Protein AF-0000000081115386 (afdb_homodimer)

Radius of gyration: 20.62 Å; Cα contacts (8 Å, |Δi|>4): 501; chains: 2; bounding box: 56×64×43 Å

Organism: Mythimna separata (NCBI:txid271217)

Secondary structure (DSSP, 8-state):
--HHHHHHHHHHHHHHHHHHHHHT--------BPPPPHHHHHHHHHHHHH---HHHHHHHHHHTPPBTT-GGGSPPBPPHHHHHHS-HHHHHHHHHHHHHHHHHHHHHHHHHHHHHHHHTT-HHHHHHHHHHHHHHHHHHHHHHHHHHHHHHHTTS-HHHHTTTTSPPSSBTT-TTHHHHS--/--HHHHHHHHHHHHHHHHHHHHHT--------BPPPPHHHHHHHHHHHHH---HHHHHHHHHHTPPBTT-GGGSPPBPPHHHHHHS-HHHHHHHHHHHHHHHHHHHHHHHHHHHHHHHHTT-HHHHHHHHHHHHHHHHHHHHHHHHHHHHHHHTTS-HHHHTTTTSPPSSBTT-TTHHHHS--

Foldseek 3Di:
DVVVVVVVVVVVVVVVVVVCVVVVDDPDDDDDDDDDDPVCCVLLVVCLQPNDDPVLLVVLLVVQDADPVPCVLQQDDDDPVVVVVDDPVVVVVVVVVNVLSSLLSSLVSLQVVLVVCVVVPNNVSSVVSNVSSSSSVSNSNNVVLVVVLVVVLVPDDPLLNVLQCAGDDVHSSDPCSVVPVVD/DVVVVVVVVVVVVVVVVVVCVVVVDDPDDDDDDDDDDPVCCVLLVVCLQPNDDPVLLVVLLVVQDADPVPCVLQQDDDDPVVVVVDDPVVVVVVVVVNVLSSLLSSLVSLQVVLVVCVVVPNNVSSVVSNVSSSSSVSNSNNVVLVVVLVVVLVPDDPLLNVLQCAPDDVHSSDPCSVVPSVD

Solvent-accessible surface area (backbone atoms only — not comparable to full-atom values): 19508 Å² total; per-residue (Å²): 133,72,69,67,60,58,58,57,57,53,55,55,46,55,47,45,49,51,41,32,56,64,65,58,74,67,93,61,80,89,59,76,27,60,76,64,58,65,70,55,46,65,63,43,50,57,25,32,74,66,36,62,55,67,69,60,47,53,48,48,48,61,72,18,23,34,34,57,77,41,62,75,47,49,64,45,36,77,43,70,73,52,60,72,70,49,53,68,65,55,50,47,52,44,50,45,52,44,48,49,33,49,51,49,24,17,26,39,30,19,42,52,52,14,53,50,27,48,77,68,71,33,58,70,62,13,51,51,26,39,50,50,18,41,51,46,42,30,23,48,47,28,40,52,53,50,41,48,48,44,62,50,51,69,68,47,57,73,77,56,44,74,51,57,70,42,63,64,50,73,16,49,35,21,83,60,35,61,78,66,55,75,104,133,74,70,66,60,57,58,56,56,54,53,54,47,55,45,47,50,50,41,31,56,64,67,58,73,66,93,60,80,89,58,77,26,62,75,63,58,67,69,55,47,66,62,44,49,57,25,32,73,67,36,62,54,67,69,57,46,52,49,48,49,61,72,19,21,35,34,56,75,40,64,74,48,48,65,45,37,74,44,69,72,52,59,73,70,49,54,69,65,56,51,46,52,46,50,45,52,45,48,50,33,48,51,50,25,17,25,38,29,18,41,52,52,13,54,51,26,47,76,71,70,32,59,68,61,13,52,50,27,42,50,51,18,42,52,46,42,30,24,48,48,29,43,51,52,51,42,47,46,44,60,51,52,70,69,46,56,73,77,57,46,73,52,56,70,42,64,64,50,76,16,49,34,21,82,62,34,60,77,67,57,74,104

Structure (mmCIF, N/CA/C/O backbone):
data_AF-0000000081115386-model_v1
#
loop_
_entity.id
_entity.type
_entity.pdbx_description
1 polymer 'Uncharacterized protein'
#
loop_
_atom_site.group_PDB
_atom_site.id
_atom_site.type_symbol
_atom_site.label_atom_id
_atom_site.label_alt_id
_atom_site.label_comp_id
_atom_site.label_asym_id
_atom_site.label_entity_id
_atom_site.label_seq_id
_atom_site.pdbx_PDB_ins_code
_atom_site.Cartn_x
_atom_site.Cartn_y
_atom_site.Cartn_z
_atom_site.occupancy
_atom_site.B_iso_or_equiv
_atom_site.auth_seq_id
_atom_site.auth_comp_id
_atom_site.auth_asym_id
_atom_site.auth_atom_id
_atom_site.pdbx_PDB_model_num
ATOM 1 N N . MET A 1 1 ? -3.879 34.25 23.234 1 30.34 1 MET A N 1
ATOM 2 C CA . MET A 1 1 ? -4.043 33.875 21.828 1 30.34 1 MET A CA 1
ATOM 3 C C . MET A 1 1 ? -3.018 32.812 21.422 1 30.34 1 MET A C 1
ATOM 5 O O . MET A 1 1 ? -3.021 32.344 20.281 1 30.34 1 MET A O 1
ATOM 9 N N . GLU A 1 2 ? -1.845 32.625 22.109 1 40.69 2 GLU A N 1
ATOM 10 C CA . GLU A 1 2 ? -0.669 31.766 22.078 1 40.69 2 GLU A CA 1
ATOM 11 C C . GLU A 1 2 ? -1.015 30.344 22.516 1 40.69 2 GLU A C 1
ATOM 13 O O . GLU A 1 2 ? -0.298 29.391 22.188 1 40.69 2 GLU A O 1
ATOM 18 N N . VAL A 1 3 ? -1.949 30.188 23.391 1 44.22 3 VAL A N 1
ATOM 19 C CA . VAL A 1 3 ? -2.293 28.938 24.062 1 44.22 3 VAL A CA 1
ATOM 20 C C . VAL A 1 3 ? -2.84 27.938 23.047 1 44.22 3 VAL A C 1
ATOM 22 O O . VAL A 1 3 ? -2.707 26.719 23.219 1 44.22 3 VAL A O 1
ATOM 25 N N . ASN A 1 4 ? -3.639 28.375 21.984 1 41.28 4 ASN A N 1
ATOM 26 C CA . ASN A 1 4 ? -4.41 27.453 21.156 1 41.28 4 ASN A CA 1
ATOM 27 C C . ASN A 1 4 ? -3.521 26.75 20.141 1 41.28 4 ASN A C 1
ATOM 29 O O . ASN A 1 4 ? -3.977 25.844 19.438 1 41.28 4 ASN A O 1
ATOM 33 N N . ARG A 1 5 ? -2.418 27.344 19.734 1 36.62 5 ARG A N 1
ATOM 34 C CA . ARG A 1 5 ? -1.486 26.719 18.812 1 36.62 5 ARG A CA 1
ATOM 35 C C . ARG A 1 5 ? -0.833 25.484 19.453 1 36.62 5 ARG A C 1
ATOM 37 O O . ARG A 1 5 ? -0.528 24.516 18.75 1 36.62 5 ARG A O 1
ATOM 44 N N . GLN A 1 6 ? -0.469 25.484 20.719 1 37.84 6 GLN A N 1
ATOM 45 C CA . GLN A 1 6 ? 0.22 24.391 21.391 1 37.84 6 GLN A CA 1
ATOM 46 C C . GLN A 1 6 ? -0.657 23.141 21.438 1 37.84 6 GLN A C 1
ATOM 48 O O . GLN A 1 6 ? -0.15 22.016 21.406 1 37.84 6 GLN A O 1
ATOM 53 N N . GLN A 1 7 ? -1.97 23.234 21.719 1 39.41 7 GLN A N 1
ATOM 54 C CA . GLN A 1 7 ? -2.848 22.078 21.812 1 39.41 7 GLN A CA 1
ATOM 55 C C . GLN A 1 7 ? -3.002 21.391 20.453 1 39.41 7 GLN A C 1
ATOM 57 O O . GLN A 1 7 ? -3.225 20.172 20.391 1 39.41 7 GLN A O 1
ATOM 62 N N . GLN A 1 8 ? -3.02 22.125 19.375 1 37.72 8 GLN A N 1
ATOM 63 C CA . GLN A 1 8 ? -3.145 21.516 18.047 1 37.72 8 GLN A CA 1
ATOM 64 C C . GLN A 1 8 ? -1.914 20.688 17.703 1 37.72 8 GLN A C 1
ATOM 66 O O . GLN A 1 8 ? -2.027 19.641 17.062 1 37.72 8 GLN A O 1
ATOM 71 N N . GLU A 1 9 ? -0.735 21.109 18.062 1 38.91 9 GLU A N 1
ATOM 72 C CA . GLU A 1 9 ? 0.504 20.391 17.797 1 38.91 9 GLU A CA 1
ATOM 73 C C . GLU A 1 9 ? 0.565 19.078 18.578 1 38.91 9 GLU A C 1
ATOM 75 O O . GLU A 1 9 ? 1.035 18.062 18.078 1 38.91 9 GLU A O 1
ATOM 80 N N . THR A 1 10 ? 0.182 19.141 19.812 1 40.56 10 THR A N 1
ATOM 81 C CA . THR A 1 10 ? 0.282 17.953 20.656 1 40.56 10 THR A CA 1
ATOM 82 C C . THR A 1 10 ? -0.69 16.875 20.188 1 40.56 10 THR A C 1
ATOM 84 O O . THR A 1 10 ? -0.391 15.68 20.266 1 40.56 10 THR A O 1
ATOM 87 N N . GLY A 1 11 ? -1.866 17.219 19.859 1 39.75 11 GLY A N 1
ATOM 88 C CA . GLY A 1 11 ? -2.848 16.25 19.391 1 39.75 11 GLY A CA 1
ATOM 89 C C . GLY A 1 11 ? -2.416 15.531 18.125 1 39.75 11 GLY A C 1
ATOM 90 O O . GLY A 1 11 ? -2.742 14.359 17.922 1 39.75 11 GLY A O 1
ATOM 91 N N . HIS A 1 12 ? -1.783 16.188 17.188 1 42.72 12 HIS A N 1
ATOM 92 C CA . HIS A 1 12 ? -1.273 15.625 15.938 1 42.72 12 HIS A CA 1
ATOM 93 C C . HIS A 1 12 ? -0.208 14.57 16.219 1 42.72 12 HIS A C 1
ATOM 95 O O . HIS A 1 12 ? -0.199 13.516 15.578 1 42.72 12 HIS A O 1
ATOM 101 N N . LEU A 1 13 ? 0.587 14.797 17.266 1 43.25 13 LEU A N 1
ATOM 102 C CA . LEU A 1 13 ? 1.673 13.875 17.594 1 43.25 13 LEU A CA 1
ATOM 103 C C . LEU A 1 13 ? 1.124 12.531 18.062 1 43.25 13 LEU A C 1
ATOM 105 O O . LEU A 1 13 ? 1.67 11.484 17.734 1 43.25 13 LEU A O 1
ATOM 109 N N . GLU A 1 14 ? 0.148 12.531 18.922 1 41.78 14 GLU A N 1
ATOM 110 C CA . GLU A 1 14 ? -0.4 11.281 19.438 1 41.78 14 GLU A CA 1
ATOM 111 C C . GLU A 1 14 ? -0.994 10.438 18.312 1 41.78 14 GLU A C 1
ATOM 113 O O . GLU A 1 14 ? -0.837 9.211 18.297 1 41.78 14 GLU A O 1
ATOM 118 N N . THR A 1 15 ? -1.604 11.094 17.391 1 46.12 15 THR A N 1
ATOM 119 C CA . THR A 1 15 ? -2.254 10.398 16.281 1 46.12 15 THR A CA 1
ATOM 120 C C . THR A 1 15 ? -1.221 9.703 15.406 1 46.12 15 THR A C 1
ATOM 122 O O . THR A 1 15 ? -1.413 8.555 15.008 1 46.12 15 THR A O 1
ATOM 125 N N . ASP A 1 16 ? -0.093 10.398 15.242 1 48.03 16 ASP A N 1
ATOM 126 C CA . ASP A 1 16 ? 0.947 9.797 14.414 1 48.03 16 ASP A CA 1
ATOM 127 C C . ASP A 1 16 ? 1.537 8.555 15.078 1 48.03 16 ASP A C 1
ATOM 129 O O . ASP A 1 16 ? 1.783 7.547 14.414 1 48.03 16 ASP A O 1
ATOM 133 N N . THR A 1 17 ? 1.635 8.68 16.484 1 47.97 17 THR A N 1
ATOM 134 C CA . THR A 1 17 ? 2.201 7.539 17.203 1 47.97 17 THR A CA 1
ATOM 135 C C . THR A 1 17 ? 1.277 6.328 17.109 1 47.97 17 THR A C 1
ATOM 137 O O . THR A 1 17 ? 1.743 5.195 16.984 1 47.97 17 THR A O 1
ATOM 140 N N . ASP A 1 18 ? 0.057 6.668 17.234 1 48.19 18 ASP A N 1
ATOM 141 C CA . ASP A 1 18 ? -0.903 5.57 17.141 1 48.19 18 ASP A CA 1
ATOM 142 C C . ASP A 1 18 ? -0.9 4.938 15.758 1 48.19 18 ASP A C 1
ATOM 144 O O . ASP A 1 18 ? -0.99 3.717 15.625 1 48.19 18 ASP A O 1
ATOM 148 N N . ILE A 1 19 ? -0.73 5.805 14.828 1 51.62 19 ILE A N 1
ATOM 149 C CA . ILE A 1 19 ? -0.697 5.309 13.461 1 51.62 19 ILE A CA 1
ATOM 150 C C . ILE A 1 19 ? 0.565 4.477 13.242 1 51.62 19 ILE A C 1
ATOM 152 O O . ILE A 1 19 ? 0.509 3.395 12.656 1 51.62 19 ILE A O 1
ATOM 156 N N . ILE A 1 20 ? 1.659 4.98 13.836 1 51.75 20 ILE A N 1
ATOM 157 C CA . ILE A 1 20 ? 2.93 4.277 13.695 1 51.75 20 ILE A CA 1
ATOM 158 C C . ILE A 1 20 ? 2.84 2.912 14.375 1 51.75 20 ILE A C 1
ATOM 160 O O . ILE A 1 20 ? 3.285 1.905 13.82 1 51.75 20 ILE A O 1
ATOM 164 N N . SER A 1 21 ? 2.238 3.035 15.539 1 50.09 21 SER A N 1
ATOM 165 C CA . SER A 1 21 ? 2.066 1.783 16.266 1 50.09 21 SER A CA 1
ATOM 166 C C . SER A 1 21 ? 1.177 0.813 15.5 1 50.09 21 SER A C 1
ATOM 168 O O . SER A 1 21 ? 1.449 -0.388 15.453 1 50.09 21 SER A O 1
ATOM 170 N N . ALA A 1 22 ? 0.216 1.384 14.977 1 48.97 22 ALA A N 1
ATOM 171 C CA . ALA A 1 22 ? -0.712 0.549 14.219 1 48.97 22 ALA A CA 1
ATOM 172 C C . ALA A 1 22 ? -0.029 -0.063 12.992 1 48.97 22 ALA A C 1
ATOM 174 O O . ALA A 1 22 ? -0.379 -1.165 12.57 1 48.97 22 ALA A O 1
ATOM 175 N N . MET A 1 23 ? 0.926 0.737 12.562 1 48.22 23 MET A N 1
ATOM 176 C CA . MET A 1 23 ? 1.597 0.262 11.359 1 48.22 23 MET A CA 1
ATOM 177 C C . MET A 1 23 ? 2.705 -0.727 11.703 1 48.22 23 MET A C 1
ATOM 179 O O . MET A 1 23 ? 3.213 -1.429 10.828 1 48.22 23 MET A O 1
ATOM 183 N N . GLY A 1 24 ? 3.004 -1.076 13.086 1 44.34 24 GLY A N 1
ATOM 184 C CA . GLY A 1 24 ? 3.98 -2.066 13.516 1 44.34 24 GLY A CA 1
ATOM 185 C C . GLY A 1 24 ? 5.414 -1.649 13.242 1 44.34 24 GLY A C 1
ATOM 186 O O . GLY A 1 24 ? 6.273 -2.494 12.992 1 44.34 24 GLY A O 1
ATOM 187 N N . ALA A 1 25 ? 5.781 -0.445 13.281 1 46.94 25 ALA A N 1
ATOM 188 C CA . ALA A 1 25 ? 7.113 0.034 12.914 1 46.94 25 ALA A CA 1
ATOM 189 C C . ALA A 1 25 ? 8.172 -0.497 13.875 1 46.94 25 ALA A C 1
ATOM 191 O O . ALA A 1 25 ? 8.023 -0.381 15.094 1 46.94 25 ALA A O 1
ATOM 192 N N . VAL A 1 26 ? 8.789 -1.653 13.617 1 43.69 26 VAL A N 1
ATOM 193 C CA . VAL A 1 26 ? 9.969 -2.113 14.352 1 43.69 26 VAL A CA 1
ATOM 194 C C . VAL A 1 26 ? 11.227 -1.735 13.586 1 43.69 26 VAL A C 1
ATOM 196 O O . VAL A 1 26 ? 11.273 -1.85 12.352 1 43.69 26 VAL A O 1
ATOM 199 N N . GLU A 1 27 ? 12.016 -0.829 14.188 1 46.88 27 GLU A N 1
ATOM 200 C CA . GLU A 1 27 ? 13.32 -0.445 13.648 1 46.88 27 GLU A CA 1
ATOM 201 C C . GLU A 1 27 ? 14.203 -1.668 13.422 1 46.88 27 GLU A C 1
ATOM 203 O O . GLU A 1 27 ? 14.617 -2.33 14.375 1 46.88 27 GLU A O 1
ATOM 208 N N . GLU A 1 28 ? 13.938 -2.467 12.539 1 54 28 GLU A N 1
ATOM 209 C CA . GLU A 1 28 ? 14.922 -3.531 12.383 1 54 28 GLU A CA 1
ATOM 210 C C . GLU A 1 28 ? 15.93 -3.197 11.281 1 54 28 GLU A C 1
ATOM 212 O O . GLU A 1 28 ? 15.641 -2.377 10.406 1 54 28 GLU A O 1
ATOM 217 N N . GLU A 1 29 ? 17.25 -3.566 11.539 1 54.59 29 GLU A N 1
ATOM 218 C CA . GLU A 1 29 ? 18.344 -3.486 10.57 1 54.59 29 GLU A CA 1
ATOM 219 C C . GLU A 1 29 ? 17.875 -3.949 9.188 1 54.59 29 GLU A C 1
ATOM 221 O O . GLU A 1 29 ? 17.078 -4.883 9.078 1 54.59 29 GLU A O 1
ATOM 226 N N . PRO A 1 30 ? 18.266 -2.994 8.211 1 58.62 30 PRO A N 1
ATOM 227 C CA . PRO A 1 30 ? 17.906 -3.398 6.852 1 58.62 30 PRO A CA 1
ATOM 228 C C . PRO A 1 30 ? 18.391 -4.805 6.5 1 58.62 30 PRO A C 1
ATOM 230 O O . PRO A 1 30 ? 19.547 -5.145 6.758 1 58.62 30 PRO A O 1
ATOM 233 N N . VAL A 1 31 ? 17.562 -5.738 6.336 1 68.25 31 VAL A N 1
ATOM 234 C CA . VAL A 1 31 ? 17.906 -7.066 5.848 1 68.25 31 VAL A CA 1
ATOM 235 C C . VAL A 1 31 ? 17.844 -7.09 4.32 1 68.25 31 VAL A C 1
ATOM 237 O O . VAL A 1 31 ? 16.922 -6.535 3.721 1 68.25 31 VAL A O 1
ATOM 240 N N . ASN A 1 32 ? 19.062 -7.379 3.787 1 77.25 32 ASN A N 1
ATOM 241 C CA . ASN A 1 32 ? 19.094 -7.555 2.338 1 77.25 32 ASN A CA 1
ATOM 242 C C . ASN A 1 32 ? 18.484 -8.891 1.924 1 77.25 32 ASN A C 1
ATOM 244 O O . ASN A 1 32 ? 18.828 -9.938 2.475 1 77.25 32 ASN A O 1
ATOM 248 N N . GLY A 1 33 ? 17.5 -8.773 1.021 1 89.25 33 GLY A N 1
ATOM 249 C CA . GLY A 1 33 ? 16.906 -9.984 0.47 1 89.25 33 GLY A CA 1
ATOM 250 C C . GLY A 1 33 ? 17.75 -10.594 -0.644 1 89.25 33 GLY A C 1
ATOM 251 O O . GLY A 1 33 ? 18.828 -10.094 -0.956 1 89.25 33 GLY A O 1
ATOM 252 N N . PRO A 1 34 ? 17.344 -11.695 -1.14 1 93.5 34 PRO A N 1
ATOM 253 C CA . PRO A 1 34 ? 18.047 -12.352 -2.25 1 93.5 34 PRO A CA 1
ATOM 254 C C . PRO A 1 34 ? 17.969 -11.547 -3.545 1 93.5 34 PRO A C 1
ATOM 256 O O . PRO A 1 34 ? 17.281 -10.523 -3.605 1 93.5 34 PRO A O 1
ATOM 259 N N . SER A 1 35 ? 18.766 -12.055 -4.57 1 95.38 35 SER A N 1
ATOM 260 C CA . SER A 1 35 ? 18.656 -11.461 -5.902 1 95.38 35 SER A CA 1
ATOM 261 C C . SER A 1 35 ? 17.406 -11.922 -6.621 1 95.38 35 SER A C 1
ATOM 263 O O . SER A 1 35 ? 17.016 -13.094 -6.535 1 95.38 35 SER A O 1
ATOM 265 N N . ALA A 1 36 ? 16.797 -10.977 -7.301 1 95.31 36 ALA A N 1
ATOM 266 C CA . ALA A 1 36 ? 15.68 -11.32 -8.172 1 95.31 36 ALA A CA 1
ATOM 267 C C . ALA A 1 36 ? 16.172 -11.789 -9.539 1 95.31 36 ALA A C 1
ATOM 269 O O . ALA A 1 36 ? 17.25 -11.406 -9.984 1 95.31 36 ALA A O 1
ATOM 270 N N . HIS A 1 37 ? 15.414 -12.648 -10.117 1 93.69 37 HIS A N 1
ATOM 271 C CA . HIS A 1 37 ? 15.656 -13.023 -11.508 1 93.69 37 HIS A CA 1
ATOM 272 C C . HIS A 1 37 ? 15.711 -11.789 -12.398 1 93.69 37 HIS A C 1
ATOM 274 O O . HIS A 1 37 ? 14.969 -10.828 -12.195 1 93.69 37 HIS A O 1
ATOM 280 N N . ASN A 1 38 ? 16.453 -11.867 -13.461 1 92.06 38 ASN A N 1
ATOM 281 C CA . ASN A 1 38 ? 16.719 -10.727 -14.328 1 92.06 38 ASN A CA 1
ATOM 282 C C . ASN A 1 38 ? 15.438 -10.195 -14.961 1 92.06 38 ASN A C 1
ATOM 284 O O . ASN A 1 38 ? 15.281 -8.984 -15.141 1 92.06 38 ASN A O 1
ATOM 288 N N . GLU A 1 39 ? 14.562 -11.023 -15.32 1 89.81 39 GLU A N 1
ATOM 289 C CA . GLU A 1 39 ? 13.305 -10.617 -15.938 1 89.81 39 GLU A CA 1
ATOM 290 C C . GLU A 1 39 ? 12.492 -9.734 -14.992 1 89.81 39 GLU A C 1
ATOM 292 O O . GLU A 1 39 ? 11.852 -8.766 -15.422 1 89.81 39 GLU A O 1
ATOM 297 N N . ILE A 1 40 ? 12.547 -10.039 -13.75 1 94.44 40 ILE A N 1
ATOM 298 C CA . ILE A 1 40 ? 11.852 -9.258 -12.734 1 94.44 40 ILE A CA 1
ATOM 299 C C . ILE A 1 40 ? 12.5 -7.891 -12.594 1 94.44 40 ILE A C 1
ATOM 301 O O . ILE A 1 40 ? 11.82 -6.863 -12.602 1 94.44 40 ILE A O 1
ATOM 305 N N . VAL A 1 41 ? 13.828 -7.938 -12.562 1 95 41 VAL A N 1
ATOM 306 C CA . VAL A 1 41 ? 14.586 -6.695 -12.445 1 95 41 VAL A CA 1
ATOM 307 C C . VAL A 1 41 ? 14.242 -5.77 -13.609 1 95 41 VAL A C 1
ATOM 309 O O . VAL A 1 41 ? 13.922 -4.594 -13.406 1 95 41 VAL A O 1
ATOM 312 N N . GLN A 1 42 ? 14.195 -6.277 -14.75 1 94.06 42 GLN A N 1
ATOM 313 C CA . GLN A 1 42 ? 14.008 -5.504 -15.977 1 94.06 42 GLN A CA 1
ATOM 314 C C . GLN A 1 42 ? 12.586 -4.953 -16.062 1 94.06 42 GLN A C 1
ATOM 316 O O . GLN A 1 42 ? 12.375 -3.838 -16.547 1 94.06 42 GLN A O 1
ATOM 321 N N . ARG A 1 43 ? 11.648 -5.656 -15.547 1 94.88 43 ARG A N 1
ATOM 322 C CA . ARG A 1 43 ? 10.25 -5.266 -15.695 1 94.88 43 ARG A CA 1
ATOM 323 C C . ARG A 1 43 ? 9.836 -4.301 -14.586 1 94.88 43 ARG A C 1
ATOM 325 O O . ARG A 1 43 ? 9.039 -3.391 -14.82 1 94.88 43 ARG A O 1
ATOM 332 N N . TRP A 1 44 ? 10.422 -4.48 -13.445 1 97.19 44 TRP A N 1
ATOM 333 C CA . TRP A 1 44 ? 9.945 -3.729 -12.289 1 97.19 44 TRP A CA 1
ATOM 334 C C . TRP A 1 44 ? 10.672 -2.393 -12.172 1 97.19 44 TRP A C 1
ATOM 336 O O . TRP A 1 44 ? 10.062 -1.377 -11.828 1 97.19 44 TRP A O 1
ATOM 346 N N . THR A 1 45 ? 11.945 -2.383 -12.539 1 96.5 45 THR A N 1
ATOM 347 C CA . THR A 1 45 ? 12.805 -1.229 -12.289 1 96.5 45 THR A CA 1
ATOM 348 C C . THR A 1 45 ? 12.258 0.012 -12.992 1 96.5 45 THR A C 1
ATOM 350 O O . THR A 1 45 ? 12.164 1.081 -12.383 1 96.5 45 THR A O 1
ATOM 353 N N . PRO A 1 46 ? 11.797 -0.067 -14.219 1 95.88 46 PRO A N 1
ATOM 354 C CA . PRO A 1 46 ? 11.266 1.138 -14.859 1 95.88 46 PRO A CA 1
ATOM 355 C C . PRO A 1 46 ? 10.039 1.691 -14.141 1 95.88 46 PRO A C 1
ATOM 357 O O . PRO A 1 46 ? 9.883 2.91 -14.031 1 95.88 46 PRO A O 1
ATOM 360 N N . ILE A 1 47 ? 9.172 0.862 -13.641 1 96.75 47 ILE A N 1
ATOM 361 C CA . ILE A 1 47 ? 7.957 1.304 -12.961 1 96.75 47 ILE A CA 1
ATOM 362 C C . ILE A 1 47 ? 8.312 1.903 -11.602 1 96.75 47 ILE A C 1
ATOM 364 O O . ILE A 1 47 ? 7.754 2.928 -11.203 1 96.75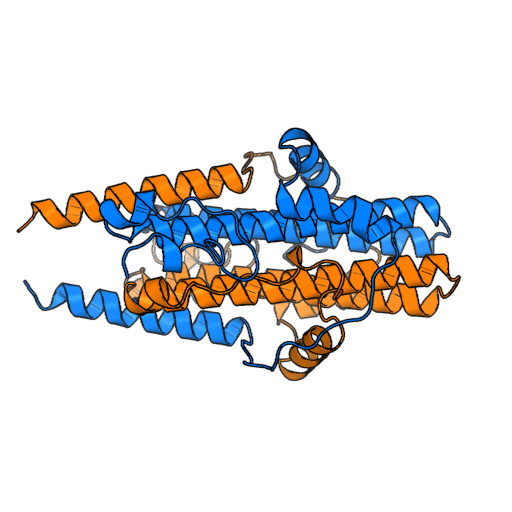 47 ILE A O 1
ATOM 368 N N . LEU A 1 48 ? 9.25 1.33 -10.938 1 97.06 48 LEU A N 1
ATOM 369 C CA . LEU A 1 48 ? 9.695 1.815 -9.641 1 97.06 48 LEU A CA 1
ATOM 370 C C . LEU A 1 48 ? 10.312 3.205 -9.758 1 97.06 48 LEU A C 1
ATOM 372 O O . LEU A 1 48 ? 10.227 4.012 -8.828 1 97.06 48 LEU A O 1
ATOM 376 N N . ASN A 1 49 ? 10.867 3.459 -10.898 1 93.62 49 ASN A N 1
ATOM 377 C CA . ASN A 1 49 ? 11.57 4.723 -11.086 1 93.62 49 ASN A CA 1
ATOM 378 C C . ASN A 1 49 ? 10.664 5.777 -11.719 1 93.62 49 ASN A C 1
ATOM 380 O O . ASN A 1 49 ? 10.805 6.973 -11.438 1 93.62 49 ASN A O 1
ATOM 384 N N . LYS A 1 50 ? 9.688 5.352 -12.562 1 92.56 50 LYS A N 1
ATOM 385 C CA . LYS A 1 50 ? 8.945 6.336 -13.352 1 92.56 50 LYS A CA 1
ATOM 386 C C . LYS A 1 50 ? 7.441 6.129 -13.211 1 92.56 50 LYS A C 1
ATOM 388 O O . LYS A 1 50 ? 6.652 6.812 -13.859 1 92.56 50 LYS A O 1
ATOM 393 N N . SER A 1 51 ? 6.98 5.297 -12.5 1 93.25 51 SER A N 1
ATOM 394 C CA . SER A 1 51 ? 5.566 5.008 -12.273 1 93.25 51 SER A CA 1
ATOM 395 C C . SER A 1 51 ? 4.93 4.375 -13.508 1 93.25 51 SER A C 1
ATOM 397 O O . SER A 1 51 ? 5.57 4.254 -14.555 1 93.25 51 SER A O 1
ATOM 399 N N . LEU A 1 52 ? 3.73 3.891 -13.344 1 94.44 52 LEU A N 1
ATOM 400 C CA . LEU A 1 52 ? 2.893 3.453 -14.461 1 94.44 52 LEU A CA 1
ATOM 401 C C . LEU A 1 52 ? 2.301 4.648 -15.195 1 94.44 52 LEU A C 1
ATOM 403 O O . LEU A 1 52 ? 2.016 5.684 -14.586 1 94.44 52 LEU A O 1
ATOM 407 N N . LYS A 1 53 ? 2.119 4.41 -16.531 1 92.56 53 LYS A N 1
ATOM 408 C CA . LYS A 1 53 ? 1.305 5.391 -17.234 1 92.56 53 LYS A CA 1
ATOM 409 C C . LYS A 1 53 ? -0.107 5.457 -16.656 1 92.56 53 LYS A C 1
ATOM 411 O O . LYS A 1 53 ? -0.665 4.434 -16.25 1 92.56 53 LYS A O 1
ATOM 416 N N . LYS A 1 54 ? -0.624 6.648 -16.656 1 90.5 54 LYS A N 1
ATOM 417 C CA . LYS A 1 54 ? -1.942 6.887 -16.062 1 90.5 54 LYS A CA 1
ATOM 418 C C . LYS A 1 54 ? -2.984 5.941 -16.656 1 90.5 54 LYS A C 1
ATOM 420 O O . LYS A 1 54 ? -3.789 5.359 -15.93 1 90.5 54 LYS A O 1
ATOM 425 N N . GLU A 1 55 ? -2.928 5.797 -17.953 1 91.62 55 GLU A N 1
ATOM 426 C CA . GLU A 1 55 ? -3.902 4.953 -18.625 1 91.62 55 GLU A CA 1
ATOM 427 C C . GLU A 1 55 ? -3.746 3.49 -18.234 1 91.62 55 GLU A C 1
ATOM 429 O O . GLU A 1 55 ? -4.738 2.789 -18.016 1 91.62 55 GLU A O 1
ATOM 434 N N . ASP A 1 56 ? -2.51 3.016 -18.109 1 93.19 56 ASP A N 1
ATOM 435 C CA . ASP A 1 56 ? -2.236 1.642 -17.703 1 93.19 56 ASP A CA 1
ATOM 436 C C . ASP A 1 56 ? -2.713 1.387 -16.281 1 93.19 56 ASP A C 1
ATOM 438 O O . ASP A 1 56 ? -3.322 0.353 -15.992 1 93.19 56 ASP A O 1
ATOM 442 N N . LYS A 1 57 ? -2.406 2.314 -15.492 1 93.94 57 LYS A N 1
ATOM 443 C CA . LYS A 1 57 ? -2.83 2.203 -14.094 1 93.94 57 LYS A CA 1
ATOM 444 C C . LYS A 1 57 ? -4.352 2.135 -13.992 1 93.94 57 LYS A C 1
ATOM 446 O O . LYS A 1 57 ? -4.891 1.274 -13.289 1 93.94 57 LYS A O 1
ATOM 451 N N . ALA A 1 58 ? -5.035 3.047 -14.641 1 92.19 58 ALA A N 1
ATOM 452 C CA . ALA A 1 58 ? -6.492 3.07 -14.625 1 92.19 58 ALA A CA 1
ATOM 453 C C . ALA A 1 58 ? -7.066 1.741 -15.117 1 92.19 58 ALA A C 1
ATOM 455 O O . ALA A 1 58 ? -8.039 1.23 -14.555 1 92.19 58 ALA A O 1
ATOM 456 N N . MET A 1 59 ? -6.453 1.231 -16.078 1 94.31 59 MET A N 1
ATOM 457 C CA . MET A 1 59 ? -6.887 -0.049 -16.625 1 94.31 59 MET A CA 1
ATOM 458 C C . MET A 1 59 ? -6.719 -1.166 -15.602 1 94.31 59 MET A C 1
ATOM 460 O O . MET A 1 59 ? -7.621 -1.986 -15.414 1 94.31 59 MET A O 1
ATOM 464 N N . LEU A 1 60 ? -5.625 -1.196 -14.945 1 96.19 60 LEU A N 1
ATOM 465 C CA . LEU A 1 60 ? -5.355 -2.223 -13.945 1 96.19 60 LEU A CA 1
ATOM 466 C C . LEU A 1 60 ? -6.332 -2.109 -12.781 1 96.19 60 LEU A C 1
ATOM 468 O O . LEU A 1 60 ? -6.852 -3.121 -12.297 1 96.19 60 LEU A O 1
ATOM 472 N N . LEU A 1 61 ? -6.59 -0.91 -12.359 1 95.06 61 LEU A N 1
ATOM 473 C CA . LEU A 1 61 ? -7.5 -0.694 -11.234 1 95.06 61 LEU A CA 1
ATOM 474 C C . LEU A 1 61 ? -8.914 -1.121 -11.594 1 95.06 61 LEU A C 1
ATOM 476 O O . LEU A 1 61 ? -9.648 -1.64 -10.742 1 95.06 61 LEU A O 1
ATOM 480 N N . LYS A 1 62 ? -9.25 -0.905 -12.797 1 93.81 62 LYS A N 1
ATOM 481 C CA . LYS A 1 62 ? -10.562 -1.335 -13.266 1 93.81 62 LYS A CA 1
ATOM 482 C C . LYS A 1 62 ? -10.625 -2.854 -13.414 1 93.81 62 LYS A C 1
ATOM 484 O O . LYS A 1 62 ? -11.617 -3.479 -13.031 1 93.81 62 LYS A O 1
ATOM 489 N N . GLU A 1 63 ? -9.602 -3.393 -13.938 1 95.19 63 GLU A N 1
ATOM 490 C CA . GLU A 1 63 ? -9.539 -4.832 -14.172 1 95.19 63 GLU A CA 1
ATOM 491 C C . GLU A 1 63 ? -9.586 -5.609 -12.852 1 95.19 63 GLU A C 1
ATOM 493 O O . GLU A 1 63 ? -10.195 -6.676 -12.773 1 95.19 63 GLU A O 1
ATOM 498 N N . TYR A 1 64 ? -8.914 -5.039 -11.906 1 97.06 64 TYR A N 1
ATOM 499 C CA . TYR A 1 64 ? -8.781 -5.762 -10.648 1 97.06 64 TYR A CA 1
ATOM 500 C C . TYR A 1 64 ? -9.578 -5.086 -9.539 1 97.06 64 TYR A C 1
ATOM 502 O O . TYR A 1 64 ? -9.031 -4.773 -8.477 1 97.06 64 TYR A O 1
ATOM 510 N N . ALA A 1 65 ? -10.859 -5.023 -9.852 1 96.38 65 ALA A N 1
ATOM 511 C CA . ALA A 1 65 ? -11.789 -4.535 -8.844 1 96.38 65 ALA A CA 1
ATOM 512 C C . ALA A 1 65 ? -11.883 -5.5 -7.664 1 96.38 65 ALA A C 1
ATOM 514 O O . ALA A 1 65 ? -11.703 -6.711 -7.832 1 96.38 65 ALA A O 1
ATOM 515 N N . PRO A 1 66 ? -12.141 -4.988 -6.465 1 97.06 66 PRO A N 1
ATOM 516 C CA . PRO A 1 66 ? -12.266 -5.855 -5.289 1 97.06 66 PRO A CA 1
ATOM 517 C C . PRO A 1 66 ? -13.297 -6.965 -5.48 1 97.06 66 PRO A C 1
ATOM 519 O O . PRO A 1 66 ? -14.305 -6.766 -6.168 1 97.06 66 PRO A O 1
ATOM 522 N N . PHE A 1 67 ? -12.969 -8.102 -4.852 1 96.94 67 PHE A N 1
ATOM 523 C CA . PHE A 1 67 ? -13.938 -9.195 -4.867 1 96.94 67 PHE A CA 1
ATOM 524 C C . PHE A 1 67 ? -15.242 -8.773 -4.203 1 96.94 67 PHE A C 1
ATOM 526 O O . PHE A 1 67 ? -15.234 -8.25 -3.088 1 96.94 67 PHE A O 1
ATOM 533 N N . HIS A 1 68 ? -16.406 -8.984 -4.879 1 94.69 68 HIS A N 1
ATOM 534 C CA . HIS A 1 68 ? -17.656 -8.445 -4.355 1 94.69 68 HIS A CA 1
ATOM 535 C C . HIS A 1 68 ? -18.047 -9.141 -3.057 1 94.69 68 HIS A C 1
ATOM 537 O O . HIS A 1 68 ? -18.781 -8.57 -2.24 1 94.69 68 HIS A O 1
ATOM 543 N N . ASN A 1 69 ? -17.594 -10.375 -2.891 1 95.75 69 ASN A N 1
ATOM 544 C CA . ASN A 1 69 ? -17.953 -11.109 -1.683 1 95.75 69 ASN A CA 1
ATOM 545 C C . ASN A 1 69 ? -16.938 -10.906 -0.571 1 95.75 69 ASN A C 1
ATOM 547 O O . ASN A 1 69 ? -16.922 -11.641 0.415 1 95.75 69 ASN A O 1
ATOM 551 N N . ILE A 1 70 ? -16 -10.031 -0.664 1 96.44 70 ILE A N 1
ATOM 552 C CA . ILE A 1 70 ? -15.125 -9.57 0.402 1 96.44 70 ILE A CA 1
ATOM 553 C C . ILE A 1 70 ? -15.258 -8.055 0.565 1 96.44 70 ILE A C 1
ATOM 555 O O . ILE A 1 70 ? -14.352 -7.305 0.187 1 96.44 70 ILE A O 1
ATOM 559 N N . PRO A 1 71 ? -16.266 -7.617 1.146 1 94.5 71 PRO A N 1
ATOM 560 C CA . PRO A 1 71 ? -16.547 -6.184 1.237 1 94.5 71 PRO A CA 1
ATOM 561 C C . PRO A 1 71 ? -15.438 -5.395 1.922 1 94.5 71 PRO A C 1
ATOM 563 O O . PRO A 1 71 ? -15.234 -4.219 1.618 1 94.5 71 PRO A O 1
ATOM 566 N N . ALA A 1 72 ? -14.719 -6.043 2.748 1 94.69 72 ALA A N 1
ATOM 567 C CA . ALA A 1 72 ? -13.68 -5.383 3.531 1 94.69 72 ALA A CA 1
ATOM 568 C C . ALA A 1 72 ? -12.516 -4.945 2.645 1 94.69 72 ALA A C 1
ATOM 570 O O . ALA A 1 72 ? -11.656 -4.176 3.072 1 94.69 72 ALA A O 1
ATOM 571 N N . MET A 1 73 ? -12.492 -5.371 1.384 1 96.81 73 MET A N 1
ATOM 572 C CA . MET A 1 73 ? -11.469 -4.945 0.441 1 96.81 73 MET A CA 1
ATOM 573 C C . MET A 1 73 ? -11.75 -3.537 -0.072 1 96.81 73 MET A C 1
ATOM 575 O O . MET A 1 73 ? -10.859 -2.875 -0.604 1 96.81 73 MET A O 1
ATOM 579 N N . VAL A 1 74 ? -12.969 -3.154 0.047 1 95.75 74 VAL A N 1
ATOM 580 C CA . VAL A 1 74 ? -13.391 -1.853 -0.464 1 95.75 74 VAL A CA 1
ATOM 581 C C . VAL A 1 74 ? -13.133 -0.778 0.591 1 95.75 74 VAL A C 1
ATOM 583 O O . VAL A 1 74 ? -13.617 -0.881 1.72 1 95.75 74 VAL A O 1
ATOM 586 N N . PRO A 1 75 ? -12.305 0.227 0.227 1 95.94 75 PRO A N 1
ATOM 587 C CA . PRO A 1 75 ? -12.125 1.316 1.189 1 95.94 75 PRO A CA 1
ATOM 588 C C . PRO A 1 75 ? -13.453 1.941 1.625 1 95.94 75 PRO A C 1
ATOM 590 O O . PRO A 1 75 ? -14.266 2.318 0.781 1 95.94 75 PRO A O 1
ATOM 593 N N . PRO A 1 76 ? -13.664 2.029 2.922 1 95.56 76 PRO A N 1
ATOM 594 C CA . PRO A 1 76 ? -14.898 2.68 3.369 1 95.56 76 PRO A CA 1
ATOM 595 C C . PRO A 1 76 ? -14.953 4.16 2.994 1 95.56 76 PRO A C 1
ATOM 597 O O . PRO A 1 76 ? -13.914 4.809 2.871 1 95.56 76 PRO A O 1
ATOM 600 N N . LYS A 1 77 ? -16.141 4.641 2.895 1 94.69 77 LYS A N 1
ATOM 601 C CA . LYS A 1 77 ? -16.328 6.059 2.621 1 94.69 77 LYS A CA 1
ATOM 602 C C . LYS A 1 77 ? -16.391 6.863 3.916 1 94.69 77 LYS A C 1
ATOM 604 O O . LYS A 1 77 ? -16.844 6.355 4.949 1 94.69 77 LYS A O 1
ATOM 609 N N . LEU A 1 78 ? -15.891 8.055 3.789 1 94.31 78 LEU A N 1
ATOM 610 C CA . LEU A 1 78 ? -16.109 8.969 4.906 1 94.31 78 LEU A CA 1
ATOM 611 C C . LEU A 1 78 ? -17.594 9.242 5.102 1 94.31 78 LEU A C 1
ATOM 613 O O . LEU A 1 78 ? -18.328 9.477 4.129 1 94.31 78 LEU A O 1
ATOM 617 N N . ASN A 1 79 ? -18 9.195 6.348 1 91.75 79 ASN A N 1
ATOM 618 C CA . ASN A 1 79 ? -19.406 9.461 6.645 1 91.75 79 ASN A CA 1
ATOM 619 C C . ASN A 1 79 ? -19.812 10.867 6.219 1 91.75 79 ASN A C 1
ATOM 621 O O . ASN A 1 79 ? -19.094 11.836 6.48 1 91.75 79 ASN A O 1
ATOM 625 N N . PRO A 1 80 ? -20.969 11 5.648 1 90.12 80 PRO A N 1
ATOM 626 C CA . PRO A 1 80 ? -21.406 12.305 5.145 1 90.12 80 PRO A CA 1
ATOM 627 C 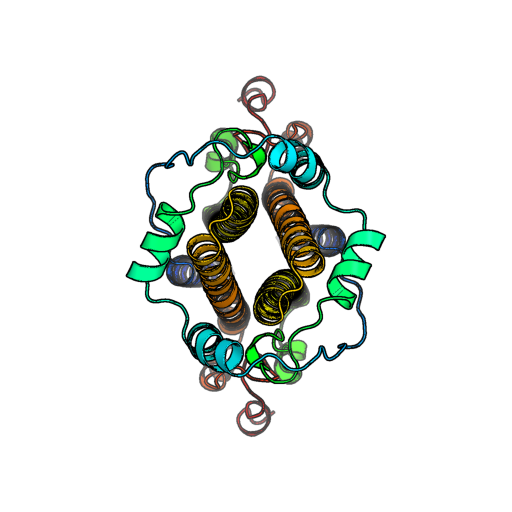C . PRO A 1 80 ? -21.438 13.375 6.234 1 90.12 80 PRO A C 1
ATOM 629 O O . PRO A 1 80 ? -21.062 14.523 5.984 1 90.12 80 PRO A O 1
ATOM 632 N N . GLU A 1 81 ? -21.828 13.023 7.402 1 85 81 GLU A N 1
ATOM 633 C CA . GLU A 1 81 ? -21.891 13.953 8.523 1 85 81 GLU A CA 1
ATOM 634 C C . GLU A 1 81 ? -20.5 14.477 8.891 1 85 81 GLU A C 1
ATOM 636 O O . GLU A 1 81 ? -20.344 15.648 9.211 1 85 81 GLU A O 1
ATOM 641 N N . LEU A 1 82 ? -19.625 13.641 8.789 1 88.88 82 LEU A N 1
ATOM 642 C CA . LEU A 1 82 ? -18.266 14.008 9.133 1 88.88 82 LEU A CA 1
ATOM 643 C C . LEU A 1 82 ? -17.609 14.797 8.008 1 88.88 82 LEU A C 1
ATOM 645 O O . LEU A 1 82 ? -16.812 15.711 8.258 1 88.88 82 LEU A O 1
ATOM 649 N N . SER A 1 83 ? -17.953 14.438 6.828 1 88.94 83 SER A N 1
ATOM 650 C CA . SER A 1 83 ? -17.438 15.164 5.672 1 88.94 83 SER A CA 1
ATOM 651 C C . SER A 1 83 ? -17.781 16.641 5.746 1 88.94 83 SER A C 1
ATOM 653 O O . SER A 1 83 ? -16.969 17.5 5.355 1 88.94 83 SER A O 1
ATOM 655 N N . ALA A 1 84 ? -18.844 16.922 6.324 1 85.25 84 ALA A N 1
ATOM 656 C CA . ALA A 1 84 ? -19.312 18.312 6.457 1 85.25 84 ALA A CA 1
ATOM 657 C C . ALA A 1 84 ? -18.609 19 7.625 1 85.25 84 ALA A C 1
ATOM 659 O O . ALA A 1 84 ? -18.531 20.234 7.652 1 85.25 84 ALA A O 1
ATOM 660 N N . ALA A 1 85 ? -18.141 18.234 8.516 1 84.12 85 ALA A N 1
ATOM 661 C CA . ALA A 1 85 ? -17.625 18.781 9.766 1 84.12 85 ALA A CA 1
ATOM 662 C C . ALA A 1 85 ? -16.125 18.984 9.703 1 84.12 85 ALA A C 1
ATOM 664 O O . ALA A 1 85 ? -15.547 19.734 10.5 1 84.12 85 ALA A O 1
ATOM 665 N N . VAL A 1 86 ? -15.5 18.328 8.773 1 87.56 86 VAL A N 1
ATOM 666 C CA . VAL A 1 86 ? -14.039 18.375 8.75 1 87.56 86 VAL A CA 1
ATOM 667 C C . VAL A 1 86 ? -13.578 19.422 7.738 1 87.56 86 VAL A C 1
ATOM 669 O O . VAL A 1 86 ? -14.305 19.75 6.793 1 87.56 86 VAL A O 1
ATOM 672 N N . SER A 1 87 ? -12.398 19.984 7.938 1 87.06 87 SER A N 1
ATOM 673 C CA . SER A 1 87 ? -11.836 21 7.062 1 87.06 87 SER A CA 1
ATOM 674 C C . SER A 1 87 ? -11.422 20.422 5.715 1 87.06 87 SER A C 1
ATOM 676 O O . SER A 1 87 ? -11.219 19.203 5.602 1 87.06 87 SER A O 1
ATOM 678 N N . GLU A 1 88 ? -11.305 21.219 4.723 1 85.94 88 GLU A N 1
ATOM 679 C CA . GLU A 1 88 ? -10.977 20.797 3.361 1 85.94 88 GLU A CA 1
ATOM 680 C C . GLU A 1 88 ? -9.617 20.109 3.311 1 85.94 88 GLU A C 1
ATOM 682 O O . GLU A 1 88 ? -9.469 19.062 2.662 1 85.94 88 GLU A O 1
ATOM 687 N N . PRO A 1 89 ? -8.609 20.578 4.086 1 81 89 PRO A N 1
ATOM 688 C CA . PRO A 1 89 ? -7.324 19.875 4.066 1 81 89 PRO A CA 1
ATOM 689 C C . PRO A 1 89 ? -7.422 18.453 4.609 1 81 89 PRO A C 1
ATOM 691 O O . PRO A 1 89 ? -6.746 17.547 4.105 1 81 89 PRO A O 1
ATOM 694 N N . VAL A 1 90 ? -8.258 18.297 5.535 1 84.88 90 VAL A N 1
ATOM 695 C CA . VAL A 1 90 ? -8.43 16.969 6.129 1 84.88 90 VAL A CA 1
ATOM 696 C C . VAL A 1 90 ? -9.156 16.062 5.145 1 84.88 90 VAL A C 1
ATOM 698 O O . VAL A 1 90 ? -8.781 14.891 4.988 1 84.88 90 VAL A O 1
ATOM 701 N N . LYS A 1 91 ? -10.109 16.625 4.504 1 88.31 91 LYS A N 1
ATOM 702 C CA . LYS A 1 91 ? -10.82 15.859 3.484 1 88.31 91 LYS A CA 1
ATOM 703 C C . LYS A 1 91 ? -9.875 15.406 2.375 1 88.31 91 LYS A C 1
ATOM 705 O O . LYS A 1 91 ? -9.945 14.258 1.922 1 88.31 91 LYS A O 1
ATOM 710 N N . LYS A 1 92 ? -9.086 16.266 2.023 1 84 92 LYS A N 1
ATOM 711 C CA . LYS A 1 92 ? -8.133 15.945 0.961 1 84 92 LYS A CA 1
ATOM 712 C C . LYS A 1 92 ? -7.168 14.852 1.396 1 84 92 LYS A C 1
ATOM 714 O O . LYS A 1 92 ? -6.863 13.945 0.621 1 84 92 LYS A O 1
ATOM 719 N N . ARG A 1 93 ? -6.723 14.93 2.598 1 84.31 93 ARG A N 1
ATOM 720 C CA . ARG A 1 93 ? -5.836 13.891 3.127 1 84.31 93 ARG A CA 1
ATOM 721 C C . ARG A 1 93 ? -6.543 12.547 3.184 1 84.31 93 ARG A C 1
ATOM 723 O O . ARG A 1 93 ? -5.949 11.516 2.857 1 84.31 93 ARG A O 1
ATOM 730 N N . ASP A 1 94 ? -7.758 12.586 3.564 1 90.38 94 ASP A N 1
ATOM 731 C CA . ASP A 1 94 ? -8.531 11.352 3.605 1 90.38 94 ASP A CA 1
ATOM 732 C C . ASP A 1 94 ? -8.664 10.734 2.213 1 90.38 94 ASP A C 1
ATOM 734 O O . ASP A 1 94 ? -8.508 9.523 2.045 1 90.38 94 ASP A O 1
ATOM 738 N N . ILE A 1 95 ? -8.898 11.578 1.277 1 89.44 95 ILE A N 1
ATOM 739 C CA . ILE A 1 95 ? -9.07 11.125 -0.1 1 89.44 95 ILE A CA 1
ATOM 740 C C . ILE A 1 95 ? -7.781 10.492 -0.604 1 89.44 95 ILE A C 1
ATOM 742 O O . ILE A 1 95 ? -7.812 9.469 -1.301 1 89.44 95 ILE A O 1
ATOM 746 N N . ILE A 1 96 ? -6.703 10.992 -0.24 1 85.94 96 ILE A N 1
ATOM 747 C CA . ILE A 1 96 ? -5.406 10.469 -0.659 1 85.94 96 ILE A CA 1
ATOM 748 C C . ILE A 1 96 ? -5.207 9.07 -0.085 1 85.94 96 ILE A C 1
ATOM 750 O O . ILE A 1 96 ? -4.77 8.156 -0.791 1 85.94 96 ILE A O 1
ATOM 754 N N . ILE A 1 97 ? -5.543 8.914 1.176 1 91.38 97 ILE A N 1
ATOM 755 C CA . ILE A 1 97 ? -5.387 7.609 1.812 1 91.38 97 ILE A CA 1
ATOM 756 C C . ILE A 1 97 ? -6.379 6.617 1.205 1 91.38 97 ILE A C 1
ATOM 758 O O . ILE A 1 97 ? -6.035 5.457 0.965 1 91.38 97 ILE A O 1
ATOM 762 N N . GLU A 1 98 ? -7.578 7.098 0.951 1 93.5 98 GLU A N 1
ATOM 763 C CA . GLU A 1 98 ? -8.578 6.246 0.309 1 93.5 98 GLU A CA 1
ATOM 764 C C . GLU A 1 98 ? -8.094 5.758 -1.053 1 93.5 98 GLU A C 1
ATOM 766 O O . GLU A 1 98 ? -8.266 4.586 -1.395 1 93.5 98 GLU A O 1
ATOM 771 N N . TYR A 1 99 ? -7.504 6.605 -1.806 1 90.38 99 TYR A N 1
ATOM 772 C CA . TYR A 1 99 ? -7 6.234 -3.123 1 90.38 99 TYR A CA 1
ATOM 773 C C . TYR A 1 99 ? -5.875 5.211 -3.01 1 90.38 99 TYR A C 1
ATOM 775 O O . TYR A 1 99 ? -5.797 4.277 -3.811 1 90.38 99 TYR A O 1
ATOM 783 N N . ARG A 1 100 ? -5.062 5.387 -2.074 1 93.38 100 ARG A N 1
ATOM 784 C CA . ARG A 1 100 ? -4.02 4.398 -1.815 1 93.38 100 ARG A CA 1
ATOM 785 C C . ARG A 1 100 ? -4.629 3.035 -1.494 1 93.38 100 ARG A C 1
ATOM 787 O O . ARG A 1 100 ? -4.148 2.008 -1.978 1 9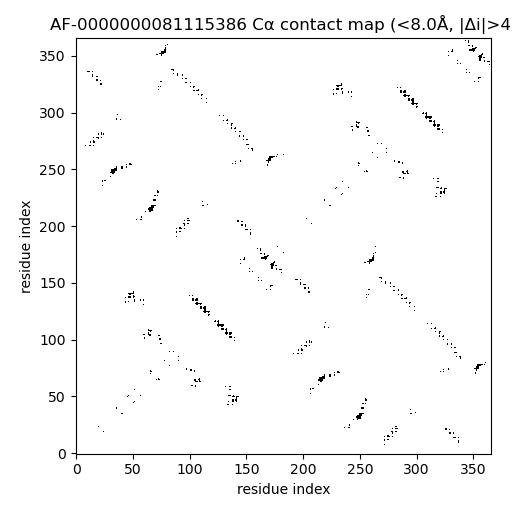3.38 100 ARG A O 1
ATOM 794 N N . GLN A 1 101 ? -5.672 3.029 -0.712 1 96.25 101 GLN A N 1
ATOM 795 C CA . GLN A 1 101 ? -6.363 1.786 -0.386 1 96.25 101 GLN A CA 1
ATOM 796 C C . GLN A 1 101 ? -6.898 1.107 -1.644 1 96.25 101 GLN A C 1
ATOM 798 O O . GLN A 1 101 ? -6.844 -0.118 -1.765 1 96.25 101 GLN A O 1
ATOM 803 N N . LYS A 1 102 ? -7.348 1.929 -2.533 1 95.19 102 LYS A N 1
ATOM 804 C CA . LYS A 1 102 ? -7.867 1.376 -3.781 1 95.19 102 LYS A CA 1
ATOM 805 C C . LYS A 1 102 ? -6.766 0.676 -4.574 1 95.19 102 LYS A C 1
ATOM 807 O O . LYS A 1 102 ? -6.992 -0.382 -5.16 1 95.19 102 LYS A O 1
ATOM 812 N N . ASN A 1 103 ? -5.617 1.291 -4.59 1 96 103 ASN A N 1
ATOM 813 C CA . ASN A 1 103 ? -4.48 0.673 -5.262 1 96 103 ASN A CA 1
ATOM 814 C C . ASN A 1 103 ? -4.082 -0.642 -4.598 1 96 103 ASN A C 1
ATOM 816 O O . ASN A 1 103 ? -3.85 -1.641 -5.281 1 96 103 ASN A O 1
ATOM 820 N N . VAL A 1 104 ? -4.043 -0.654 -3.281 1 98 104 VAL A N 1
ATOM 821 C CA . VAL A 1 104 ? -3.689 -1.857 -2.535 1 98 104 VAL A CA 1
ATOM 822 C C . VAL A 1 104 ? -4.738 -2.943 -2.779 1 98 104 VAL A C 1
ATOM 824 O O . VAL A 1 104 ? -4.395 -4.109 -2.992 1 98 104 VAL A O 1
ATOM 827 N N . ALA A 1 105 ? -5.977 -2.562 -2.785 1 98.12 105 ALA A N 1
ATOM 828 C CA . ALA A 1 105 ? -7.066 -3.506 -3.023 1 98.12 105 ALA A CA 1
ATOM 829 C C . ALA A 1 105 ? -6.957 -4.129 -4.414 1 98.12 105 AL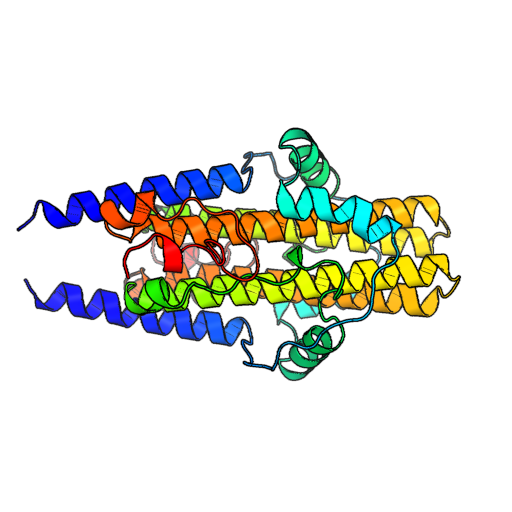A A C 1
ATOM 831 O O . ALA A 1 105 ? -7.199 -5.328 -4.586 1 98.12 105 ALA A O 1
ATOM 832 N N . ALA A 1 106 ? -6.621 -3.303 -5.336 1 97.88 106 ALA A N 1
ATOM 833 C CA . ALA A 1 106 ? -6.461 -3.811 -6.695 1 97.88 106 ALA A CA 1
ATOM 834 C C . ALA A 1 106 ? -5.312 -4.812 -6.777 1 97.88 106 ALA A C 1
ATOM 836 O O . ALA A 1 106 ? -5.43 -5.848 -7.438 1 97.88 106 ALA A O 1
ATOM 837 N N . ALA A 1 107 ? -4.184 -4.504 -6.148 1 98.62 107 ALA A N 1
ATOM 838 C CA . ALA A 1 107 ? -3.066 -5.445 -6.098 1 98.62 107 ALA A CA 1
ATOM 839 C C . ALA A 1 107 ? -3.48 -6.758 -5.438 1 98.62 107 ALA A C 1
ATOM 841 O O . ALA A 1 107 ? -3.137 -7.84 -5.918 1 98.62 107 ALA A O 1
ATOM 842 N N . LEU A 1 108 ? -4.242 -6.637 -4.344 1 98.69 108 LEU A N 1
ATOM 843 C CA . LEU A 1 108 ? -4.742 -7.809 -3.633 1 98.69 108 LEU A CA 1
ATOM 844 C C . LEU A 1 108 ? -5.664 -8.633 -4.523 1 98.69 108 LEU A C 1
ATOM 846 O O . LEU A 1 108 ? -5.559 -9.859 -4.574 1 98.69 108 LEU A O 1
ATOM 850 N N . ALA A 1 109 ? -6.539 -7.957 -5.203 1 98.5 109 ALA A N 1
ATOM 851 C CA . ALA A 1 109 ? -7.445 -8.641 -6.125 1 98.5 109 ALA A CA 1
ATOM 852 C C . ALA A 1 109 ? -6.668 -9.375 -7.215 1 98.5 109 ALA A C 1
ATOM 854 O O . ALA A 1 109 ? -7.02 -10.5 -7.582 1 98.5 109 ALA A O 1
ATOM 855 N N . ALA A 1 110 ? -5.629 -8.75 -7.727 1 98.19 110 ALA A N 1
ATOM 856 C CA . ALA A 1 110 ? -4.789 -9.383 -8.734 1 98.19 110 ALA A CA 1
ATOM 857 C C . ALA A 1 110 ? -4.125 -10.641 -8.188 1 98.19 110 ALA A C 1
ATOM 859 O O . ALA A 1 110 ? -4.086 -11.672 -8.859 1 98.19 110 ALA A O 1
ATOM 860 N N . VAL A 1 111 ? -3.645 -10.57 -6.984 1 97.94 111 VAL A N 1
ATOM 861 C CA . VAL A 1 111 ? -3.043 -11.734 -6.336 1 97.94 111 VAL A CA 1
ATOM 862 C C . VAL A 1 111 ? -4.09 -12.836 -6.176 1 97.94 111 VAL A C 1
ATOM 864 O O . VAL A 1 111 ? -3.832 -14 -6.492 1 97.94 111 VAL A O 1
ATOM 867 N N . GLY A 1 112 ? -5.262 -12.461 -5.688 1 97.12 112 GLY A N 1
ATOM 868 C CA . GLY A 1 112 ? -6.332 -13.43 -5.512 1 97.12 112 GLY A CA 1
ATOM 869 C C . GLY A 1 112 ? -6.738 -14.117 -6.805 1 97.12 112 GLY A C 1
ATOM 870 O O . GLY A 1 112 ? -6.879 -15.336 -6.848 1 97.12 112 GLY A O 1
ATOM 871 N N . ARG A 1 113 ? -6.887 -13.336 -7.832 1 96.31 113 ARG A N 1
ATOM 872 C CA . ARG A 1 113 ? -7.234 -13.891 -9.133 1 96.31 113 ARG A CA 1
ATOM 873 C C . ARG A 1 113 ? -6.109 -14.773 -9.672 1 96.31 113 ARG A C 1
ATOM 875 O O . ARG A 1 113 ? -6.363 -15.758 -10.359 1 96.31 113 ARG A O 1
ATOM 882 N N . GLY A 1 114 ? -4.883 -14.367 -9.43 1 94.69 114 GLY A N 1
ATOM 883 C CA . GLY A 1 114 ? -3.754 -15.219 -9.781 1 94.69 114 GLY A CA 1
ATOM 884 C C . GLY A 1 114 ? -3.781 -16.562 -9.078 1 94.69 114 GLY A C 1
ATOM 885 O O . GLY A 1 114 ? -3.59 -17.609 -9.711 1 94.69 114 GLY A O 1
ATOM 886 N N . LEU A 1 115 ? -4.031 -16.562 -7.812 1 93.56 115 LEU A N 1
ATOM 887 C CA . LEU A 1 115 ? -4.121 -17.797 -7.035 1 93.56 115 LEU A CA 1
ATOM 888 C C . LEU A 1 115 ? -5.23 -18.703 -7.566 1 93.56 115 LEU A C 1
ATOM 890 O O . LEU A 1 115 ? -5.039 -19.906 -7.699 1 93.56 115 LEU A O 1
ATOM 894 N N . GLU A 1 116 ? -6.316 -18.062 -7.906 1 92.06 116 GLU A N 1
ATOM 895 C CA . GLU A 1 116 ? -7.438 -18.828 -8.453 1 92.06 116 GLU A CA 1
ATOM 896 C C . GLU A 1 116 ? -7.078 -19.453 -9.797 1 92.06 116 GLU A C 1
ATOM 898 O O . GLU A 1 116 ? -7.457 -20.594 -10.078 1 92.06 116 GLU A O 1
ATOM 903 N N . SER A 1 117 ? -6.387 -18.688 -10.578 1 88.06 117 SER A N 1
ATOM 904 C CA . SER A 1 117 ? -5.953 -19.203 -11.875 1 88.06 117 SER A CA 1
ATOM 905 C C . SER A 1 117 ? -5.074 -20.438 -11.703 1 88.06 117 SER A C 1
ATOM 907 O O . SER A 1 117 ? -5.168 -21.391 -12.484 1 88.06 117 SER A O 1
ATOM 909 N N . PHE A 1 118 ? -4.289 -20.484 -10.719 1 78.44 118 PHE A N 1
ATOM 910 C CA . PHE A 1 118 ? -3.416 -21.625 -10.469 1 78.44 118 PHE A CA 1
ATOM 911 C C . PHE A 1 118 ? -4.223 -22.828 -10 1 78.44 118 PHE A C 1
ATOM 913 O O . PHE A 1 118 ? -3.895 -23.969 -10.344 1 78.44 118 PHE A O 1
ATOM 920 N N . MET A 1 119 ? -5.199 -22.562 -9.227 1 76.25 119 MET A N 1
ATOM 921 C CA . MET A 1 119 ? -6.082 -23.625 -8.773 1 76.25 119 MET A CA 1
ATOM 922 C C . MET A 1 119 ? -6.777 -24.297 -9.953 1 76.25 119 MET A C 1
ATOM 924 O O . MET A 1 119 ? -7.043 -25.5 -9.914 1 76.25 119 MET A O 1
ATOM 928 N N . PHE A 1 120 ? -6.988 -23.578 -11.008 1 75.56 120 PHE A N 1
ATOM 929 C CA . PHE A 1 120 ? -7.699 -24.109 -12.164 1 75.56 120 PHE A CA 1
ATOM 930 C C . PHE A 1 120 ? -6.727 -24.453 -13.289 1 75.56 120 PHE A C 1
ATOM 932 O O . PHE A 1 120 ? -7.117 -24.531 -14.453 1 75.56 120 PHE A O 1
ATOM 939 N N . TYR A 1 121 ? -5.488 -24.453 -13.031 1 72.06 121 TYR A N 1
ATOM 940 C CA . TYR A 1 121 ? -4.422 -24.984 -13.875 1 72.06 121 TYR A CA 1
ATOM 941 C C . TYR A 1 121 ? -4.199 -24.094 -15.086 1 72.06 121 TYR A C 1
ATOM 943 O O . TYR A 1 121 ? -3.939 -24.578 -16.188 1 72.06 121 TYR A O 1
ATOM 951 N N . ASN A 1 122 ? -4.449 -22.875 -14.914 1 81.19 122 ASN A N 1
ATOM 952 C CA . ASN A 1 122 ? -4.098 -21.875 -15.922 1 81.19 122 ASN A CA 1
ATOM 953 C C . ASN A 1 122 ? -2.893 -21.047 -15.484 1 81.19 122 ASN A C 1
ATOM 955 O O . ASN A 1 122 ? -3.043 -19.891 -15.062 1 81.19 122 ASN A O 1
ATOM 959 N N . LYS A 1 123 ? -1.785 -21.641 -15.781 1 79.19 123 LYS A N 1
ATOM 960 C CA . LYS A 1 123 ? -0.528 -21.078 -15.281 1 79.19 123 LYS A CA 1
ATOM 961 C C . LYS A 1 123 ? -0.213 -19.75 -15.945 1 79.19 123 LYS A C 1
ATOM 963 O O . LYS A 1 123 ? 0.243 -18.812 -15.281 1 79.19 123 LYS A O 1
ATOM 968 N N . VAL A 1 124 ? -0.487 -19.656 -17.172 1 84.88 124 VAL A N 1
ATOM 969 C CA . VAL A 1 124 ? -0.149 -18.469 -17.938 1 84.88 124 VAL A CA 1
ATOM 970 C C . VAL A 1 124 ? -0.963 -17.266 -17.438 1 84.88 124 VAL A C 1
ATOM 972 O O . VAL A 1 124 ? -0.416 -16.188 -17.203 1 84.88 124 VAL A O 1
ATOM 975 N N . GLU A 1 125 ? -2.209 -17.531 -17.219 1 88.75 125 GLU A N 1
ATOM 976 C CA . GLU A 1 125 ? -3.078 -16.469 -16.719 1 88.75 125 GLU A CA 1
ATOM 977 C C . GLU A 1 125 ? -2.697 -16.078 -15.289 1 88.75 125 GLU A C 1
ATOM 979 O O . GLU A 1 125 ? -2.746 -14.898 -14.93 1 88.75 125 GLU A O 1
ATOM 984 N N . GLY A 1 126 ? -2.34 -17.047 -14.547 1 90.19 126 GLY A N 1
ATOM 985 C CA . GLY A 1 126 ? -1.895 -16.781 -13.188 1 90.19 126 GLY A CA 1
ATOM 986 C C . GLY A 1 126 ? -0.664 -15.898 -13.133 1 90.19 126 GLY A C 1
ATOM 987 O O . GLY A 1 126 ? -0.633 -14.914 -12.383 1 90.19 126 GLY A O 1
ATOM 988 N N . ILE A 1 127 ? 0.275 -16.188 -13.961 1 90.12 127 ILE A N 1
ATOM 989 C CA . ILE A 1 127 ? 1.521 -15.438 -14.008 1 90.12 127 ILE A CA 1
ATOM 990 C C . ILE A 1 127 ? 1.236 -14 -14.438 1 90.12 127 ILE A C 1
ATOM 992 O O . ILE A 1 127 ? 1.8 -13.055 -13.875 1 90.12 127 ILE A O 1
ATOM 996 N N . LYS A 1 128 ? 0.358 -13.867 -15.375 1 93.12 128 LYS A N 1
ATOM 997 C CA . LYS A 1 128 ? -0.028 -12.531 -15.828 1 93.12 128 LYS A CA 1
ATOM 998 C C . LYS A 1 128 ? -0.631 -11.719 -14.688 1 93.12 128 LYS A C 1
ATOM 1000 O O . LYS A 1 128 ? -0.29 -10.547 -14.508 1 93.12 128 LYS A O 1
ATOM 1005 N N . ARG A 1 129 ? -1.485 -12.297 -13.961 1 94.94 129 ARG A N 1
ATOM 1006 C CA . ARG A 1 129 ? -2.178 -11.617 -12.875 1 94.94 129 ARG A CA 1
ATOM 1007 C C . ARG A 1 129 ? -1.212 -11.258 -11.75 1 94.94 129 ARG A C 1
ATOM 1009 O O . ARG A 1 129 ? -1.298 -10.172 -11.18 1 94.94 129 ARG A O 1
ATOM 1016 N N . PHE A 1 130 ? -0.288 -12.156 -11.484 1 95.25 130 PHE A N 1
ATOM 1017 C CA . PHE A 1 130 ? 0.727 -11.852 -10.477 1 95.25 130 PHE A CA 1
ATOM 1018 C C . PHE A 1 130 ? 1.634 -10.719 -10.953 1 95.25 130 PHE A C 1
ATOM 1020 O O . PHE A 1 130 ? 2.027 -9.859 -10.156 1 95.25 130 PHE A O 1
ATOM 1027 N N . ASN A 1 131 ? 1.941 -10.719 -12.188 1 95 131 ASN A N 1
ATOM 1028 C CA . ASN A 1 131 ? 2.73 -9.625 -12.75 1 95 131 ASN A CA 1
ATOM 1029 C C . ASN A 1 131 ? 1.983 -8.297 -12.672 1 95 131 ASN A C 1
ATOM 1031 O O . ASN A 1 131 ? 2.588 -7.258 -12.422 1 95 131 ASN A O 1
ATOM 1035 N N . ASP A 1 132 ? 0.717 -8.359 -12.914 1 97.38 132 ASP A N 1
ATOM 1036 C CA . ASP A 1 132 ? -0.087 -7.141 -12.812 1 97.38 132 ASP A CA 1
ATOM 1037 C C . ASP A 1 132 ? -0.131 -6.625 -11.375 1 97.38 132 ASP A C 1
ATOM 1039 O O . ASP A 1 132 ? -0.081 -5.418 -11.141 1 97.38 132 ASP A O 1
ATOM 1043 N N . ALA A 1 133 ? -0.259 -7.562 -10.422 1 98.31 133 ALA A N 1
ATOM 1044 C CA . ALA A 1 133 ? -0.162 -7.164 -9.023 1 98.31 133 ALA A CA 1
ATOM 1045 C C . ALA A 1 133 ? 1.156 -6.449 -8.742 1 98.31 133 ALA A C 1
ATOM 1047 O O . ALA A 1 133 ? 1.177 -5.406 -8.086 1 98.31 133 ALA A O 1
ATOM 1048 N N . ALA A 1 134 ? 2.242 -6.992 -9.289 1 98.19 134 ALA A N 1
ATOM 1049 C CA . ALA A 1 134 ? 3.57 -6.414 -9.086 1 98.19 134 ALA A CA 1
ATOM 1050 C C . ALA A 1 134 ? 3.654 -5.016 -9.68 1 98.19 134 ALA A C 1
ATOM 1052 O O . ALA A 1 134 ? 4.238 -4.109 -9.078 1 98.19 134 ALA A O 1
ATOM 1053 N N . LYS A 1 135 ? 3.049 -4.855 -10.805 1 98.06 135 LYS A N 1
ATOM 1054 C CA . LYS A 1 135 ? 3.045 -3.541 -11.445 1 98.06 135 LYS A CA 1
ATOM 1055 C C . LYS A 1 135 ? 2.367 -2.502 -10.555 1 98.06 135 LYS A C 1
ATOM 1057 O O . LYS A 1 135 ? 2.881 -1.396 -10.375 1 98.06 135 LYS A O 1
ATOM 1062 N N . ILE A 1 136 ? 1.266 -2.854 -10.008 1 98.25 136 ILE A N 1
ATOM 1063 C CA . ILE A 1 136 ? 0.516 -1.945 -9.148 1 98.25 136 ILE A CA 1
ATOM 1064 C C . ILE A 1 136 ? 1.345 -1.607 -7.91 1 98.25 136 ILE A C 1
ATOM 1066 O O . ILE A 1 136 ? 1.413 -0.447 -7.5 1 98.25 136 ILE A O 1
ATOM 1070 N N . LEU A 1 137 ? 1.981 -2.604 -7.395 1 98.56 137 LEU A N 1
ATOM 1071 C CA . LEU A 1 137 ? 2.771 -2.412 -6.184 1 98.56 137 LEU A CA 1
ATOM 1072 C C . LEU A 1 137 ? 4 -1.555 -6.465 1 98.56 137 LEU A C 1
ATOM 1074 O O . LEU A 1 137 ? 4.363 -0.699 -5.656 1 98.56 137 LEU A O 1
ATOM 1078 N N . CYS A 1 138 ? 4.637 -1.791 -7.59 1 98.25 138 CYS A N 1
ATOM 1079 C CA . CYS A 1 138 ? 5.758 -0.947 -7.992 1 98.25 138 CYS A CA 1
ATOM 1080 C C . CYS A 1 138 ? 5.328 0.511 -8.109 1 98.25 138 CYS A C 1
ATOM 1082 O O . CYS A 1 138 ? 6.016 1.405 -7.613 1 98.25 138 CYS A O 1
ATOM 1084 N N . ASP A 1 139 ? 4.23 0.68 -8.727 1 97.31 139 ASP A N 1
ATOM 1085 C CA . ASP A 1 139 ? 3.703 2.029 -8.898 1 97.31 139 ASP A CA 1
ATOM 1086 C C . ASP A 1 139 ? 3.414 2.684 -7.555 1 97.31 139 ASP A C 1
ATOM 1088 O O . ASP A 1 139 ? 3.678 3.873 -7.367 1 97.31 139 ASP A O 1
ATOM 1092 N N . LEU A 1 140 ? 2.857 1.909 -6.684 1 96.75 140 LEU A N 1
ATOM 1093 C CA . LEU A 1 140 ? 2.531 2.412 -5.352 1 96.75 140 LEU A CA 1
ATOM 1094 C C . LEU A 1 140 ? 3.793 2.822 -4.602 1 96.75 140 LEU A C 1
ATOM 1096 O O . LEU A 1 140 ? 3.814 3.861 -3.939 1 96.75 140 LEU A O 1
ATOM 1100 N N . LEU A 1 141 ? 4.844 2.045 -4.688 1 97.06 141 LEU A N 1
ATOM 1101 C CA . LEU A 1 141 ? 6.117 2.381 -4.059 1 97.06 141 LEU A CA 1
ATOM 1102 C C . LEU A 1 141 ? 6.645 3.713 -4.582 1 97.06 141 LEU A C 1
ATOM 1104 O O . LEU A 1 141 ? 7.051 4.578 -3.801 1 97.06 141 LEU A O 1
ATOM 1108 N N . HIS A 1 142 ? 6.559 3.84 -5.809 1 95.44 142 HIS A N 1
ATOM 1109 C CA . HIS A 1 142 ? 7 5.086 -6.43 1 95.44 142 HIS A CA 1
ATOM 1110 C C . HIS A 1 142 ? 6.168 6.266 -5.941 1 95.44 142 HIS A C 1
ATOM 1112 O O . HIS A 1 142 ? 6.715 7.305 -5.559 1 95.44 142 HIS A O 1
ATOM 1118 N N . SER A 1 143 ? 4.883 6.078 -5.961 1 93.12 143 SER A N 1
ATOM 1119 C CA . SER A 1 143 ? 3.965 7.141 -5.57 1 93.12 143 SER A CA 1
ATOM 1120 C C . SER A 1 143 ? 4.195 7.566 -4.121 1 93.12 143 SER A C 1
ATOM 1122 O O . SER A 1 143 ? 4.113 8.75 -3.797 1 93.12 143 SER A O 1
ATOM 1124 N N . GLU A 1 144 ? 4.453 6.602 -3.271 1 93.5 144 GLU A N 1
ATOM 1125 C CA . GLU A 1 144 ? 4.703 6.914 -1.867 1 93.5 144 GLU A CA 1
ATOM 1126 C C . GLU A 1 144 ? 5.996 7.703 -1.698 1 93.5 144 GLU A C 1
ATOM 1128 O O . GLU A 1 144 ? 6.074 8.609 -0.861 1 93.5 144 GLU A O 1
ATOM 1133 N N . THR A 1 145 ? 6.992 7.359 -2.477 1 94.31 145 THR A N 1
ATOM 1134 C CA . THR A 1 145 ? 8.227 8.133 -2.463 1 94.31 145 THR A CA 1
ATOM 1135 C C . THR A 1 145 ? 7.965 9.578 -2.883 1 94.31 145 THR A C 1
ATOM 1137 O O . THR A 1 145 ? 8.445 10.508 -2.24 1 94.31 145 THR A O 1
ATOM 1140 N N . GLN A 1 146 ? 7.164 9.75 -3.879 1 91.31 146 GLN A N 1
ATOM 1141 C CA . GLN A 1 146 ? 6.828 11.094 -4.34 1 91.31 146 GLN A CA 1
ATOM 1142 C C . GLN A 1 146 ? 6.023 11.852 -3.289 1 91.31 146 GLN A C 1
ATOM 1144 O O . GLN A 1 146 ? 6.195 13.055 -3.117 1 91.31 146 GLN A O 1
ATOM 1149 N N . SER A 1 147 ? 5.156 11.148 -2.652 1 89.5 147 SER A N 1
ATOM 1150 C CA . SER A 1 147 ? 4.363 11.758 -1.591 1 89.5 147 SER A CA 1
ATOM 1151 C C . SER A 1 147 ? 5.25 12.258 -0.456 1 89.5 147 SER A C 1
ATOM 1153 O O . SER A 1 147 ? 5.02 13.344 0.089 1 89.5 147 SER A O 1
ATOM 1155 N N . ARG A 1 148 ? 6.238 11.484 -0.113 1 92 148 ARG A N 1
ATOM 1156 C CA . ARG A 1 148 ? 7.18 11.883 0.928 1 92 148 ARG A CA 1
ATOM 1157 C C . ARG A 1 148 ? 7.977 13.117 0.504 1 92 148 ARG A C 1
ATOM 1159 O O . ARG A 1 148 ? 8.164 14.039 1.295 1 92 148 ARG A O 1
ATOM 1166 N N . ARG A 1 149 ? 8.383 13.125 -0.702 1 91.25 149 ARG A N 1
ATOM 1167 C CA . ARG A 1 149 ? 9.117 14.273 -1.226 1 91.25 149 ARG A CA 1
ATOM 1168 C C . ARG A 1 149 ? 8.25 15.531 -1.186 1 91.25 149 ARG A C 1
ATOM 1170 O O . ARG A 1 149 ? 8.727 16.594 -0.795 1 91.25 149 ARG A O 1
ATOM 1177 N N . ALA A 1 150 ? 6.996 15.367 -1.529 1 86.19 150 ALA A N 1
ATOM 1178 C CA . ALA A 1 150 ? 6.07 16.5 -1.512 1 86.19 150 ALA A CA 1
ATOM 1179 C C . ALA A 1 150 ? 5.84 17 -0.088 1 86.19 150 ALA A C 1
ATOM 1181 O O . ALA A 1 150 ? 5.789 18.203 0.154 1 86.19 150 ALA A O 1
ATOM 1182 N N . LEU A 1 151 ? 5.684 16.109 0.787 1 85.06 151 LEU A N 1
ATOM 1183 C CA . LEU A 1 151 ? 5.484 16.438 2.195 1 85.06 151 LEU A CA 1
ATOM 1184 C C . LEU A 1 151 ? 6.621 17.312 2.719 1 85.06 151 LEU A C 1
ATOM 1186 O O . LEU A 1 151 ? 6.379 18.328 3.367 1 85.06 151 LEU A O 1
ATOM 1190 N N . ILE A 1 152 ? 7.859 16.938 2.324 1 87.75 152 ILE A N 1
ATOM 1191 C CA . ILE A 1 152 ? 9.047 17.625 2.814 1 87.75 152 ILE A CA 1
ATOM 1192 C C . ILE A 1 152 ? 9.227 18.938 2.064 1 87.75 152 ILE A C 1
ATOM 1194 O O . ILE A 1 152 ? 9.492 19.984 2.676 1 87.75 152 ILE A O 1
ATOM 1198 N N . ALA A 1 153 ? 9.055 18.922 0.818 1 84.06 153 ALA A N 1
ATOM 1199 C CA . ALA A 1 153 ? 9.258 20.109 -0.024 1 84.06 153 ALA A CA 1
ATOM 1200 C C . ALA A 1 153 ? 8.289 21.219 0.357 1 84.06 153 ALA A C 1
ATOM 1202 O O . ALA A 1 153 ? 8.625 22.406 0.239 1 84.06 153 ALA A O 1
ATOM 1203 N N . ASN A 1 154 ? 7.172 20.891 0.825 1 77.88 154 ASN A N 1
ATOM 1204 C CA . ASN A 1 154 ? 6.145 21.891 1.143 1 77.88 154 ASN A CA 1
ATOM 1205 C C . ASN A 1 154 ? 6.457 22.625 2.439 1 77.88 154 ASN A C 1
ATOM 1207 O O . ASN A 1 154 ? 5.887 23.688 2.707 1 77.88 154 ASN A O 1
ATOM 1211 N N . ILE A 1 155 ? 7.316 22.125 3.176 1 75.75 155 ILE A N 1
ATOM 1212 C CA . ILE A 1 155 ? 7.531 22.719 4.492 1 75.75 155 ILE A CA 1
ATOM 1213 C C . ILE A 1 155 ? 8.875 23.438 4.52 1 75.75 155 ILE A C 1
ATOM 1215 O O . ILE A 1 155 ? 9.109 24.312 5.359 1 75.75 155 ILE A O 1
ATOM 1219 N N . ILE A 1 156 ? 9.688 23.078 3.66 1 74.62 156 ILE A N 1
ATOM 1220 C CA . ILE A 1 156 ? 11.023 23.672 3.695 1 74.62 156 ILE A CA 1
ATOM 1221 C C . ILE A 1 156 ? 11.008 25.031 2.994 1 74.62 156 ILE A C 1
ATOM 1223 O O . ILE A 1 156 ? 10.148 25.281 2.148 1 74.62 156 ILE A O 1
ATOM 1227 N N . ASN A 1 157 ? 11.875 25.938 3.572 1 68 157 ASN A N 1
ATOM 1228 C CA . ASN A 1 157 ? 11.984 27.297 3.043 1 68 157 ASN A CA 1
ATOM 1229 C C . ASN A 1 157 ? 12.344 27.281 1.56 1 68 157 ASN A C 1
ATOM 1231 O O . ASN A 1 157 ? 12.852 26.297 1.043 1 68 157 ASN A O 1
ATOM 1235 N N . LYS A 1 158 ? 11.891 28.25 0.865 1 65.38 158 LYS A N 1
ATOM 1236 C CA . LYS A 1 158 ? 12.008 28.422 -0.581 1 65.38 158 LYS A CA 1
ATOM 1237 C C . LYS A 1 158 ? 13.453 28.219 -1.038 1 65.38 158 LYS A C 1
ATOM 1239 O O . LYS A 1 158 ? 13.695 27.609 -2.088 1 65.38 158 LYS A O 1
ATOM 1244 N N . GLU A 1 159 ? 14.328 28.625 -0.245 1 62.03 159 GLU A N 1
ATOM 1245 C CA . GLU A 1 159 ? 15.734 28.531 -0.625 1 62.03 159 GLU A CA 1
ATOM 1246 C C . GLU A 1 159 ? 16.188 27.078 -0.687 1 62.03 159 GLU A C 1
ATOM 1248 O O . GLU A 1 159 ? 16.922 26.688 -1.6 1 62.03 159 GLU A O 1
ATOM 1253 N N . LEU A 1 160 ? 15.68 26.266 0.144 1 68.19 160 LEU A N 1
ATOM 1254 C CA . LEU A 1 160 ? 16.078 24.875 0.203 1 68.19 160 LEU A CA 1
ATOM 1255 C C . LEU A 1 160 ? 15.32 24.047 -0.841 1 68.19 160 LEU A C 1
ATOM 1257 O O . LEU A 1 160 ? 15.836 23.047 -1.336 1 68.19 160 LEU A O 1
ATOM 1261 N N . LYS A 1 161 ? 14.242 24.594 -1.267 1 71.81 161 LYS A N 1
ATOM 1262 C CA . LYS A 1 161 ? 13.414 23.875 -2.23 1 71.81 161 LYS A CA 1
ATOM 1263 C C . LYS A 1 161 ? 14.141 23.703 -3.561 1 71.81 161 LYS A C 1
ATOM 1265 O O . LYS A 1 161 ? 14.039 22.656 -4.199 1 71.81 161 LYS A O 1
ATOM 1270 N N . ASP A 1 162 ? 14.914 24.734 -3.855 1 71.19 162 ASP A N 1
ATOM 1271 C CA . ASP A 1 162 ? 15.633 24.719 -5.125 1 71.19 162 ASP A CA 1
ATOM 1272 C C . ASP A 1 162 ? 16.734 23.656 -5.113 1 71.19 162 ASP A C 1
ATOM 1274 O O . ASP A 1 162 ? 17.141 23.156 -6.172 1 71.19 162 ASP A O 1
ATOM 1278 N N . SER A 1 163 ? 17.094 23.297 -3.922 1 70 163 SER A N 1
ATOM 1279 C CA . SER A 1 163 ? 18.188 22.328 -3.797 1 70 163 SER A CA 1
ATOM 1280 C C . SER A 1 163 ? 17.656 20.906 -3.779 1 70 163 SER A C 1
ATOM 1282 O O . SER A 1 163 ? 18.422 19.953 -3.879 1 70 163 SER A O 1
ATOM 1284 N N . LEU A 1 164 ? 16.344 20.828 -3.738 1 78.06 164 LEU A N 1
ATOM 1285 C CA . LEU A 1 164 ? 15.711 19.516 -3.584 1 78.06 164 LEU A CA 1
ATOM 1286 C C . LEU A 1 164 ? 15.375 18.906 -4.941 1 78.06 164 LEU A C 1
ATOM 1288 O O . LEU A 1 164 ? 14.289 18.344 -5.125 1 78.06 164 LEU A O 1
ATOM 1292 N N . GLN A 1 165 ? 16.328 18.922 -5.867 1 76.38 165 GLN A N 1
ATOM 1293 C CA . GLN A 1 165 ? 16.016 18.531 -7.238 1 76.38 165 GLN A CA 1
ATOM 1294 C C . GLN A 1 165 ? 16.531 17.125 -7.543 1 76.38 165 GLN A C 1
ATOM 1296 O O . GLN A 1 165 ? 16.172 16.547 -8.562 1 76.38 165 GLN A O 1
ATOM 1301 N N . GLY A 1 166 ? 17.25 16.609 -6.648 1 82.56 166 GLY A N 1
ATOM 1302 C CA . GLY A 1 166 ? 17.844 15.312 -6.93 1 82.56 166 GLY A CA 1
ATOM 1303 C C . GLY A 1 166 ? 16.812 14.188 -6.914 1 82.56 166 GLY A C 1
ATOM 1304 O O . GLY A 1 166 ? 15.844 14.234 -6.156 1 82.56 166 GLY A O 1
ATOM 1305 N N . SER A 1 167 ? 17.016 13.242 -7.832 1 88.19 167 SER A N 1
ATOM 1306 C CA . SER A 1 167 ? 16.188 12.047 -7.824 1 88.19 167 SER A CA 1
ATOM 1307 C C . SER A 1 167 ? 16.453 11.195 -6.586 1 88.19 167 SER A C 1
ATOM 1309 O O . SER A 1 167 ? 17.594 11.141 -6.098 1 88.19 167 SER A O 1
ATOM 1311 N N . PRO A 1 168 ? 15.438 10.547 -6.145 1 92.25 168 PRO A N 1
ATOM 1312 C CA . PRO A 1 168 ? 15.641 9.688 -4.977 1 92.25 168 PRO A CA 1
ATOM 1313 C C . PRO A 1 168 ? 16.594 8.523 -5.254 1 92.25 168 PRO A C 1
ATOM 1315 O O . PRO A 1 168 ? 16.594 7.973 -6.355 1 92.25 168 PRO A O 1
ATOM 1318 N N . ASP A 1 169 ? 17.391 8.18 -4.355 1 91.69 169 ASP A N 1
ATOM 1319 C CA . ASP A 1 169 ? 18.219 6.984 -4.258 1 91.69 169 ASP A CA 1
ATOM 1320 C C . ASP A 1 169 ? 18.203 6.418 -2.84 1 91.69 169 ASP A C 1
ATOM 1322 O O . ASP A 1 169 ? 17.125 6.199 -2.266 1 91.69 169 ASP A O 1
ATOM 1326 N N . ALA A 1 170 ? 19.297 6.344 -2.229 1 91.69 170 ALA A N 1
ATOM 1327 C CA . ALA A 1 170 ? 19.266 5.91 -0.835 1 91.69 170 ALA A CA 1
ATOM 1328 C C . ALA A 1 170 ? 18.609 6.953 0.058 1 91.69 170 ALA A C 1
ATOM 1330 O O . ALA A 1 170 ? 18.156 6.637 1.158 1 91.69 170 ALA A O 1
ATOM 1331 N N . PHE A 1 171 ? 18.594 8.172 -0.51 1 94 171 PHE A N 1
ATOM 1332 C CA . PHE A 1 171 ? 17.984 9.281 0.211 1 94 171 PHE A CA 1
ATOM 1333 C C . PHE A 1 171 ? 16.844 9.898 -0.604 1 94 171 PHE A C 1
ATOM 1335 O O . PHE A 1 171 ? 16.906 9.914 -1.835 1 94 171 PHE A O 1
ATOM 1342 N N . LEU A 1 172 ? 15.898 10.477 0.036 1 94.94 172 LEU A N 1
ATOM 1343 C CA . LEU A 1 172 ? 14.68 11.008 -0.569 1 94.94 172 LEU A CA 1
ATOM 1344 C C . LEU A 1 172 ? 15.016 12.047 -1.637 1 94.94 172 LEU A C 1
ATOM 1346 O O . LEU A 1 172 ? 14.344 12.125 -2.668 1 94.94 172 LEU A O 1
ATOM 1350 N N . PHE A 1 173 ? 16.062 12.812 -1.368 1 92.69 173 PHE A N 1
ATOM 1351 C CA . PHE A 1 173 ? 16.406 13.867 -2.311 1 92.69 173 PHE A CA 1
ATOM 1352 C C . PHE A 1 173 ? 17.812 13.641 -2.889 1 92.69 173 PHE A C 1
ATOM 1354 O O . PHE A 1 173 ? 18.453 14.578 -3.363 1 92.69 173 PHE A O 1
ATOM 1361 N N . GLY A 1 174 ? 18.25 12.398 -2.785 1 91.38 174 GLY A N 1
ATOM 1362 C CA . GLY A 1 174 ? 19.516 12.023 -3.389 1 91.38 174 GLY A CA 1
ATOM 1363 C C . GLY A 1 174 ? 20.703 12.297 -2.492 1 91.38 174 GLY A C 1
ATOM 1364 O O . GLY A 1 174 ? 20.641 13.133 -1.59 1 91.38 174 GLY A O 1
ATOM 1365 N N . GLU A 1 175 ? 21.766 11.578 -2.717 1 85.31 175 GLU A N 1
ATOM 1366 C CA . GLU A 1 175 ? 23 11.695 -1.951 1 85.31 175 GLU A CA 1
ATOM 1367 C C . GLU A 1 175 ? 23.672 13.047 -2.197 1 85.31 175 GLU A C 1
ATOM 1369 O O . GLU A 1 175 ? 24.469 13.508 -1.374 1 85.31 175 GLU A O 1
ATOM 1374 N N . GLY A 1 176 ? 23.344 13.797 -3.217 1 76.25 176 GLY A N 1
ATOM 1375 C CA . GLY A 1 176 ? 24.016 15.023 -3.596 1 76.25 176 GLY A CA 1
ATOM 1376 C C . GLY A 1 176 ? 23.5 16.25 -2.867 1 76.25 176 GLY A C 1
ATOM 1377 O O . GLY A 1 176 ? 23.984 17.359 -3.07 1 76.25 176 GLY A O 1
ATOM 1378 N N . LEU A 1 177 ? 22.484 16.125 -2.041 1 75.88 177 LEU A N 1
ATOM 1379 C CA . LEU A 1 177 ? 21.906 17.281 -1.347 1 75.88 177 LEU A CA 1
ATOM 1380 C C . LEU A 1 177 ? 22.938 17.938 -0.436 1 75.88 177 LEU A C 1
ATOM 1382 O O . LEU A 1 177 ? 22.984 19.156 -0.332 1 75.88 177 LEU A O 1
ATOM 1386 N N . THR A 1 178 ? 23.688 17.141 0.216 1 64.5 178 THR A N 1
ATOM 1387 C CA . THR A 1 178 ? 24.719 17.688 1.092 1 64.5 178 THR A CA 1
ATOM 1388 C C . THR A 1 178 ? 25.688 18.578 0.302 1 64.5 178 THR A C 1
ATOM 1390 O O . THR A 1 178 ? 26.125 19.609 0.796 1 64.5 178 THR A O 1
ATOM 1393 N N . GLU A 1 179 ? 26 18.156 -0.832 1 61.28 179 GLU A N 1
ATOM 1394 C CA . GLU A 1 179 ? 27 18.891 -1.608 1 61.28 179 GLU A CA 1
ATOM 1395 C C . GLU A 1 179 ? 26.469 20.234 -2.08 1 61.28 179 GLU A C 1
ATOM 1397 O O . GLU A 1 179 ? 27.234 21.188 -2.223 1 61.28 179 GLU A O 1
ATOM 1402 N N . ASN A 1 180 ? 25.125 20.297 -2.268 1 54.44 180 ASN A N 1
ATOM 1403 C CA . ASN A 1 180 ? 24.578 21.5 -2.873 1 54.44 180 ASN A CA 1
ATOM 1404 C C . ASN A 1 180 ? 24.109 22.5 -1.813 1 54.44 180 ASN A C 1
ATOM 1406 O O . ASN A 1 180 ? 23.844 23.656 -2.121 1 54.44 180 ASN A O 1
ATOM 1410 N N . SER A 1 181 ? 23.625 21.984 -0.796 1 55.28 181 SER A N 1
ATOM 1411 C CA . SER A 1 181 ? 22.859 22.875 0.076 1 55.28 181 SER A CA 1
ATOM 1412 C C . SER A 1 181 ? 23.781 23.672 0.99 1 55.28 181 SER A C 1
ATOM 1414 O O . SER A 1 181 ? 23.328 24.578 1.697 1 55.28 181 SER A O 1
ATOM 1416 N N . GLY A 1 182 ? 24.875 23.828 0.584 1 50.72 182 GLY A N 1
ATOM 1417 C CA . GLY A 1 182 ? 25.688 24.656 1.462 1 50.72 182 GLY A CA 1
ATOM 1418 C C . GLY A 1 182 ? 25.531 24.297 2.928 1 50.72 182 GLY A C 1
ATOM 1419 O O . GLY A 1 182 ? 25.812 25.125 3.803 1 50.72 182 GLY A O 1
ATOM 1420 N N . PHE A 1 183 ? 24.906 23.234 3.188 1 44 183 PHE A N 1
ATOM 1421 C CA . PHE A 1 183 ? 24.891 22.891 4.605 1 44 183 PHE A CA 1
ATOM 1422 C C . PHE A 1 183 ? 26.266 22.375 5.051 1 44 183 PHE A C 1
ATOM 1424 O O . PHE A 1 183 ? 26.984 21.781 4.262 1 44 183 PHE A O 1
ATOM 1431 N N . MET B 1 1 ? -0.404 39.625 12.586 1 31.42 1 MET B N 1
ATOM 1432 C CA . MET B 1 1 ? -0.185 38.281 13.164 1 31.42 1 MET B CA 1
ATOM 1433 C C . MET B 1 1 ? -1.11 37.25 12.523 1 31.42 1 MET B C 1
ATOM 1435 O O . MET B 1 1 ? -1.051 36.062 12.859 1 31.42 1 MET B O 1
ATOM 1439 N N . GLU B 1 2 ? -2.271 37.594 11.898 1 41.38 2 GLU B N 1
ATOM 1440 C CA . GLU B 1 2 ? -3.369 36.938 11.195 1 41.38 2 GLU B CA 1
ATOM 1441 C C . GLU B 1 2 ? -2.922 36.438 9.82 1 41.38 2 GLU B C 1
ATOM 1443 O O . GLU B 1 2 ? -3.557 35.562 9.242 1 41.38 2 GLU B O 1
ATOM 1448 N N . VAL B 1 3 ? -2.039 37.125 9.18 1 45.5 3 VAL B N 1
ATOM 1449 C CA . VAL B 1 3 ? -1.617 36.938 7.797 1 45.5 3 VAL B CA 1
ATOM 1450 C C . VAL B 1 3 ? -0.927 35.562 7.66 1 45.5 3 VAL B C 1
ATOM 1452 O O . VAL B 1 3 ? -0.964 34.969 6.598 1 45.5 3 VAL B O 1
ATOM 1455 N N . ASN B 1 4 ? -0.142 35.094 8.711 1 41.5 4 ASN B N 1
ATOM 1456 C CA . ASN B 1 4 ? 0.753 33.938 8.531 1 41.5 4 ASN B CA 1
ATOM 1457 C C . ASN B 1 4 ? -0.011 32.625 8.547 1 41.5 4 ASN B C 1
ATOM 1459 O O . ASN B 1 4 ? 0.565 31.578 8.289 1 41.5 4 ASN B O 1
ATOM 1463 N N . ARG B 1 5 ? -1.167 32.594 9.219 1 36.41 5 ARG B N 1
ATOM 1464 C CA . ARG B 1 5 ? -1.995 31.375 9.25 1 36.41 5 ARG B CA 1
ATOM 1465 C C . ARG B 1 5 ? -2.562 31.078 7.867 1 36.41 5 ARG B C 1
ATOM 1467 O O . ARG B 1 5 ? -2.729 29.906 7.504 1 36.41 5 ARG B O 1
ATOM 1474 N N . GLN B 1 6 ? -2.967 32.031 7.074 1 38.25 6 GLN B N 1
ATOM 1475 C CA . GLN B 1 6 ? -3.588 31.828 5.77 1 38.25 6 GLN B CA 1
ATOM 1476 C C . GLN B 1 6 ? -2.609 31.188 4.785 1 38.25 6 GLN B C 1
ATOM 1478 O O . GLN B 1 6 ? -3.014 30.422 3.908 1 38.25 6 GLN B O 1
ATOM 1483 N N . GLN B 1 7 ? -1.331 31.594 4.734 1 39.22 7 GLN B N 1
ATOM 1484 C CA . GLN B 1 7 ? -0.355 31.047 3.801 1 39.22 7 GLN B CA 1
ATOM 1485 C C . GLN B 1 7 ? -0.067 29.578 4.109 1 39.22 7 GLN B C 1
ATOM 1487 O O . GLN B 1 7 ? 0.289 28.812 3.215 1 39.22 7 GLN B O 1
ATOM 1492 N N . GLN B 1 8 ? -0.051 29.172 5.328 1 37.81 8 GLN B N 1
ATOM 1493 C CA . GLN B 1 8 ? 0.202 27.781 5.688 1 37.81 8 GLN B CA 1
ATOM 1494 C C . GLN B 1 8 ? -0.917 26.859 5.191 1 37.81 8 GLN B C 1
ATOM 1496 O O . GLN B 1 8 ? -0.665 25.734 4.77 1 37.81 8 GLN B O 1
ATOM 1501 N N . GLU B 1 9 ? -2.16 27.25 5.246 1 39.03 9 GLU B N 1
ATOM 1502 C CA . GLU B 1 9 ? -3.307 26.469 4.789 1 39.03 9 GLU B CA 1
ATOM 1503 C C . GLU B 1 9 ? -3.279 26.281 3.275 1 39.03 9 GLU B C 1
ATOM 1505 O O . GLU B 1 9 ? -3.621 25.219 2.771 1 39.03 9 GLU B O 1
ATOM 1510 N N . THR B 1 10 ? -2.984 27.312 2.58 1 40.81 10 THR B N 1
ATOM 1511 C CA . THR B 1 10 ? -3.014 27.25 1.124 1 40.81 10 THR B CA 1
ATOM 1512 C C . THR B 1 10 ? -1.909 26.344 0.6 1 40.81 10 THR B C 1
ATOM 1514 O O . THR B 1 10 ? -2.09 25.656 -0.406 1 40.81 10 THR B O 1
ATOM 1517 N N . GLY B 1 11 ? -0.748 26.422 1.101 1 39.62 11 GLY B N 1
ATOM 1518 C CA . GLY B 1 11 ? 0.363 25.578 0.684 1 39.62 11 GLY B CA 1
ATOM 1519 C C . GLY B 1 11 ? 0.094 24.094 0.875 1 39.62 11 GLY B C 1
ATOM 1520 O O . GLY B 1 11 ? 0.556 23.266 0.087 1 39.62 11 GLY B O 1
ATOM 1521 N N . HIS B 1 12 ? -0.568 23.688 1.931 1 42.53 12 HIS B N 1
ATOM 1522 C CA . HIS B 1 12 ? -0.93 22.297 2.232 1 42.53 12 HIS B CA 1
ATOM 1523 C C . HIS B 1 12 ? -1.893 21.75 1.189 1 42.53 12 HIS B C 1
ATOM 1525 O O . HIS B 1 12 ? -1.754 20.594 0.761 1 42.53 12 HIS B O 1
ATOM 1531 N N . LEU B 1 13 ? -2.766 22.609 0.677 1 43.19 13 LEU B N 1
ATOM 1532 C CA . LEU B 1 13 ? -3.762 22.188 -0.297 1 43.19 13 LEU B CA 1
ATOM 1533 C C . LEU B 1 13 ? -3.1 21.781 -1.612 1 43.19 13 LEU B C 1
ATOM 1535 O O . LEU B 1 13 ? -3.51 20.812 -2.25 1 43.19 13 LEU B O 1
ATOM 1539 N N . GLU B 1 14 ? -2.186 22.578 -2.111 1 42.28 14 GLU B N 1
ATOM 1540 C CA . GLU B 1 14 ? -1.54 22.266 -3.385 1 42.28 14 GLU B CA 1
ATOM 1541 C C . GLU B 1 14 ? -0.79 20.938 -3.318 1 42.28 14 GLU B C 1
ATOM 1543 O O . GLU B 1 14 ? -0.811 20.172 -4.273 1 42.28 14 GLU B O 1
ATOM 1548 N N . THR B 1 15 ? -0.206 20.703 -2.189 1 46.78 15 THR B N 1
ATOM 1549 C CA . THR B 1 15 ? 0.581 19.484 -2.012 1 46.78 15 THR B CA 1
ATOM 1550 C C . THR B 1 15 ? -0.314 18.25 -2.066 1 46.78 15 THR B C 1
ATOM 1552 O O . THR B 1 15 ? 0.025 17.266 -2.717 1 46.78 15 THR B O 1
ATOM 1555 N N . ASP B 1 16 ? -1.507 18.406 -1.485 1 48.84 16 ASP B N 1
ATOM 1556 C CA . ASP B 1 16 ? -2.416 17.266 -1.489 1 48.84 16 ASP B CA 1
ATOM 1557 C C . ASP B 1 16 ? -2.904 16.969 -2.902 1 48.84 16 ASP B C 1
ATOM 1559 O O . ASP B 1 16 ? -2.996 15.797 -3.293 1 48.84 16 ASP B O 1
ATOM 1563 N N . THR B 1 17 ? -3.096 18.125 -3.674 1 48.5 17 THR B N 1
ATOM 1564 C CA . THR B 1 17 ? -3.568 17.922 -5.039 1 48.5 17 THR B CA 1
ATOM 1565 C C . THR B 1 17 ? -2.508 17.219 -5.879 1 48.5 17 THR B C 1
ATOM 1567 O O . THR B 1 17 ? -2.83 16.375 -6.715 1 48.5 17 THR B O 1
ATOM 1570 N N . ASP B 1 18 ? -1.343 17.656 -5.613 1 49 18 ASP B N 1
ATOM 1571 C CA . ASP B 1 18 ? -0.256 17.031 -6.359 1 49 18 ASP B CA 1
ATOM 1572 C C . ASP B 1 18 ? -0.113 15.555 -5.992 1 49 18 ASP B C 1
ATOM 1574 O O . ASP B 1 18 ? 0.128 14.711 -6.859 1 49 18 ASP B O 1
ATOM 1578 N N . ILE B 1 19 ? -0.337 15.344 -4.758 1 52.56 19 ILE B N 1
ATOM 1579 C CA . ILE B 1 19 ? -0.238 13.969 -4.293 1 52.56 19 ILE B CA 1
ATOM 1580 C C . ILE B 1 19 ? -1.383 13.141 -4.875 1 52.56 19 ILE B C 1
ATOM 1582 O O . ILE B 1 19 ? -1.173 12.023 -5.348 1 52.56 19 ILE B O 1
ATOM 1586 N N . ILE B 1 20 ? -2.545 13.797 -4.922 1 52.75 20 ILE B N 1
ATOM 1587 C CA . ILE B 1 20 ? -3.717 13.109 -5.453 1 52.75 20 ILE B CA 1
ATOM 1588 C C . ILE B 1 20 ? -3.508 12.805 -6.938 1 52.75 20 ILE B C 1
ATOM 1590 O O . ILE B 1 20 ? -3.805 11.695 -7.398 1 52.75 20 ILE B O 1
ATOM 1594 N N . SER B 1 21 ? -2.996 13.844 -7.531 1 50.66 21 SER B N 1
ATOM 1595 C CA . SER B 1 21 ? -2.721 13.656 -8.953 1 50.66 21 SER B CA 1
ATOM 1596 C C . SER B 1 21 ? -1.685 12.562 -9.172 1 50.66 21 SER B C 1
ATOM 1598 O O . SER B 1 21 ? -1.813 11.758 -10.102 1 50.66 21 SER B O 1
ATOM 1600 N N . ALA B 1 22 ? -0.763 12.625 -8.352 1 49.19 22 ALA B N 1
ATOM 1601 C CA . ALA B 1 22 ? 0.296 11.625 -8.469 1 49.19 22 ALA B CA 1
ATOM 1602 C C . ALA B 1 22 ? -0.246 10.219 -8.234 1 49.19 22 ALA B C 1
ATOM 1604 O O . ALA B 1 22 ? 0.256 9.242 -8.805 1 49.19 22 ALA B O 1
ATOM 1605 N N . MET B 1 23 ? -1.261 10.25 -7.391 1 48.97 23 MET B N 1
ATOM 1606 C CA . MET B 1 23 ? -1.809 8.945 -7.047 1 48.97 23 MET B CA 1
ATOM 1607 C C . MET B 1 23 ? -2.816 8.484 -8.094 1 48.97 23 MET B C 1
ATOM 1609 O O . MET B 1 23 ? -3.193 7.312 -8.125 1 48.97 23 MET B O 1
ATOM 1613 N N . GLY B 1 24 ? -3.137 9.32 -9.242 1 45.34 24 GLY B N 1
ATOM 1614 C CA . GLY B 1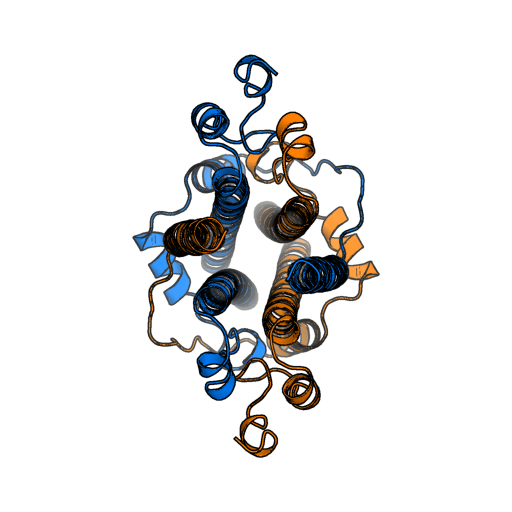 24 ? -4.012 8.938 -10.344 1 45.34 24 GLY B CA 1
ATOM 1615 C C . GLY B 1 24 ? -5.465 8.812 -9.93 1 45.34 24 GLY B C 1
ATOM 1616 O O . GLY B 1 24 ? -6.211 8.008 -10.492 1 45.34 24 GLY B O 1
ATOM 1617 N N . ALA B 1 25 ? -5.969 9.531 -9.023 1 47.22 25 ALA B N 1
ATOM 1618 C CA . ALA B 1 25 ? -7.32 9.383 -8.484 1 47.22 25 ALA B CA 1
ATOM 1619 C C . ALA B 1 25 ? -8.367 9.703 -9.555 1 47.22 25 ALA B C 1
ATOM 1621 O O . ALA B 1 25 ? -8.297 10.75 -10.211 1 47.22 25 ALA B O 1
ATOM 1622 N N . VAL B 1 26 ? -8.844 8.734 -10.336 1 44.25 26 VAL B N 1
ATOM 1623 C CA . VAL B 1 26 ? -9.992 8.906 -11.219 1 44.25 26 VAL B CA 1
ATOM 1624 C C . VAL B 1 26 ? -11.258 8.398 -10.531 1 44.25 26 VAL B C 1
ATOM 1626 O O . VAL B 1 26 ? -11.242 7.359 -9.875 1 44.25 26 VAL B O 1
ATOM 1629 N N . GLU B 1 27 ? -12.172 9.352 -10.273 1 47.16 27 GLU B N 1
ATOM 1630 C CA . GLU B 1 27 ? -13.484 9.031 -9.727 1 47.16 27 GLU B CA 1
ATOM 1631 C C . GLU B 1 27 ? -14.211 8.008 -10.586 1 47.16 27 GLU B C 1
ATOM 1633 O O . GLU B 1 27 ? -14.57 8.289 -11.734 1 47.16 27 GLU B O 1
ATOM 1638 N N . GLU B 1 28 ? -13.82 6.852 -10.609 1 54.12 28 GLU B N 1
ATOM 1639 C CA . GLU B 1 28 ? -14.664 5.961 -11.398 1 54.12 28 GLU B CA 1
ATOM 1640 C C . GLU B 1 28 ? -15.641 5.195 -10.508 1 54.12 28 GLU B C 1
ATOM 1642 O O . GLU B 1 28 ? -15.414 5.051 -9.305 1 54.12 28 GLU B O 1
ATOM 1647 N N . GLU B 1 29 ? -16.922 5.027 -11.039 1 54.91 29 GLU B N 1
ATOM 1648 C CA . GLU B 1 29 ? -17.953 4.199 -10.43 1 54.91 29 GLU B CA 1
ATOM 1649 C C . GLU B 1 29 ? -17.375 2.883 -9.914 1 54.91 29 GLU B C 1
ATOM 1651 O O . GLU B 1 29 ? -16.484 2.303 -10.539 1 54.91 29 GLU B O 1
ATOM 1656 N N . PRO B 1 30 ? -17.797 2.664 -8.586 1 58.5 30 PRO B N 1
ATOM 1657 C CA . PRO B 1 30 ? -17.312 1.398 -8.031 1 58.5 30 PRO B CA 1
ATOM 1658 C C . PRO B 1 30 ? -17.625 0.204 -8.93 1 58.5 30 PRO B C 1
ATOM 1660 O O . PRO B 1 30 ? -18.75 0.068 -9.414 1 58.5 30 PRO B O 1
ATOM 1663 N N . VAL B 1 31 ? -16.703 -0.409 -9.508 1 68.5 31 VAL B N 1
ATOM 1664 C CA . VAL B 1 31 ? -16.875 -1.652 -10.25 1 68.5 31 VAL B CA 1
ATOM 1665 C C . VAL B 1 31 ? -16.703 -2.846 -9.312 1 68.5 31 VAL B C 1
ATOM 1667 O O . VAL B 1 31 ? -15.812 -2.855 -8.461 1 68.5 31 VAL B O 1
ATOM 1670 N N . ASN B 1 32 ? -17.859 -3.584 -9.25 1 77.44 32 ASN B N 1
ATOM 1671 C CA . ASN B 1 32 ? -17.766 -4.824 -8.484 1 77.44 32 ASN B CA 1
ATOM 1672 C C . ASN B 1 32 ? -17.016 -5.902 -9.266 1 77.44 32 ASN B C 1
ATOM 1674 O O . ASN B 1 32 ? -17.312 -6.145 -10.438 1 77.44 32 ASN B O 1
ATOM 1678 N N . GLY B 1 33 ? -16 -6.43 -8.57 1 89.25 33 GLY B N 1
ATOM 1679 C CA . GLY B 1 33 ? -15.273 -7.535 -9.172 1 89.25 33 GLY B CA 1
ATOM 1680 C C . GLY B 1 33 ? -15.977 -8.875 -9 1 89.25 33 GLY B C 1
ATOM 1681 O O . GLY B 1 33 ? -17.094 -8.93 -8.484 1 89.25 33 GLY B O 1
ATOM 1682 N N . PRO B 1 34 ? -15.438 -9.898 -9.539 1 93.5 34 PRO B N 1
ATOM 1683 C CA . PRO B 1 34 ? -16 -11.242 -9.406 1 93.5 34 PRO B CA 1
ATOM 1684 C C . PRO B 1 34 ? -15.961 -11.758 -7.969 1 93.5 34 PRO B C 1
ATOM 1686 O O . PRO B 1 34 ? -15.391 -11.102 -7.09 1 93.5 34 PRO B O 1
ATOM 1689 N N . SER B 1 35 ? -16.609 -12.977 -7.785 1 95.5 35 SER B N 1
ATOM 1690 C CA . SER B 1 35 ? -16.516 -13.641 -6.492 1 95.5 35 SER B CA 1
ATOM 1691 C C . SER B 1 35 ? -15.18 -14.352 -6.332 1 95.5 35 SER B C 1
ATOM 1693 O O . SER B 1 35 ? -14.672 -14.961 -7.277 1 95.5 35 SER B O 1
ATOM 1695 N N . ALA B 1 36 ? -14.656 -14.219 -5.137 1 95.38 36 ALA B N 1
ATOM 1696 C CA . ALA B 1 36 ? -13.453 -14.984 -4.801 1 95.38 36 ALA B CA 1
ATOM 1697 C C . ALA B 1 36 ? -13.812 -16.391 -4.348 1 95.38 36 ALA B C 1
ATOM 1699 O O . ALA B 1 36 ? -14.898 -16.625 -3.824 1 95.38 36 ALA B O 1
ATOM 1700 N N . HIS B 1 37 ? -12.93 -17.297 -4.637 1 93.75 37 HIS B N 1
ATOM 1701 C CA . HIS B 1 37 ? -13.047 -18.641 -4.074 1 93.75 37 HIS B CA 1
ATOM 1702 C C . HIS B 1 37 ? -13.195 -18.578 -2.559 1 93.75 37 HIS B C 1
ATOM 1704 O O . HIS B 1 37 ? -12.57 -17.75 -1.894 1 93.75 37 HIS B O 1
ATOM 1710 N N . ASN B 1 38 ? -13.867 -19.547 -2 1 92.38 38 ASN B N 1
ATOM 1711 C CA . ASN B 1 38 ? -14.219 -19.547 -0.583 1 92.38 38 ASN B CA 1
ATOM 1712 C C . ASN B 1 38 ? -12.977 -19.578 0.299 1 92.38 38 ASN B C 1
ATOM 1714 O O . ASN B 1 38 ? -12.945 -18.953 1.359 1 92.38 38 ASN B O 1
ATOM 1718 N N . GLU B 1 39 ? -11.984 -20.266 -0.074 1 90.19 39 GLU B N 1
ATOM 1719 C CA . GLU B 1 39 ? -10.75 -20.344 0.7 1 90.19 39 GLU B CA 1
ATOM 1720 C C . GLU B 1 39 ? -10.094 -18.984 0.846 1 90.19 39 GLU B C 1
ATOM 1722 O O . GLU B 1 39 ? -9.547 -18.656 1.902 1 90.19 39 GLU B O 1
ATOM 1727 N N . ILE B 1 40 ? -10.188 -18.203 -0.176 1 94.62 40 ILE B N 1
ATOM 1728 C CA . ILE B 1 40 ? -9.633 -16.859 -0.163 1 94.62 40 ILE B CA 1
ATOM 1729 C C . ILE B 1 40 ? -10.445 -15.977 0.79 1 94.62 40 ILE B C 1
ATOM 1731 O O . ILE B 1 40 ? -9.883 -15.273 1.631 1 94.62 40 ILE B O 1
ATOM 1735 N N . VAL B 1 41 ? -11.758 -16.141 0.678 1 95.12 41 VAL B N 1
ATOM 1736 C CA . VAL B 1 41 ? -12.648 -15.367 1.541 1 95.12 41 VAL B CA 1
ATOM 1737 C C . VAL B 1 41 ? -12.344 -15.68 3.004 1 95.12 41 VAL B C 1
ATOM 1739 O O . VAL B 1 41 ? -12.18 -14.766 3.816 1 95.12 41 VAL B O 1
ATOM 1742 N N . GLN B 1 42 ? -12.195 -16.891 3.311 1 94.31 42 GLN B N 1
ATOM 1743 C CA . GLN B 1 42 ? -12.016 -17.344 4.684 1 94.31 42 GLN B CA 1
ATOM 1744 C C . GLN B 1 42 ? -10.664 -16.922 5.242 1 94.31 42 GLN B C 1
ATOM 1746 O O . GLN B 1 42 ? -10.555 -16.594 6.426 1 94.31 42 GLN B O 1
ATOM 1751 N N . ARG B 1 43 ? -9.672 -16.844 4.418 1 95.06 43 ARG B N 1
ATOM 1752 C CA . ARG B 1 43 ? -8.32 -16.547 4.887 1 95.06 43 ARG B CA 1
ATOM 1753 C C . ARG B 1 43 ? -8.078 -15.055 4.977 1 95.06 43 ARG B C 1
ATOM 1755 O O . ARG B 1 43 ? -7.371 -14.586 5.875 1 95.06 43 ARG B O 1
ATOM 1762 N N . TRP B 1 44 ? -8.703 -14.336 4.102 1 97.31 44 TRP B N 1
ATOM 1763 C CA . TRP B 1 44 ? -8.383 -12.914 4 1 97.31 44 TRP B CA 1
ATOM 1764 C C . TRP B 1 44 ? -9.258 -12.094 4.938 1 97.31 44 TRP B C 1
ATOM 1766 O O . TRP B 1 44 ? -8.789 -11.133 5.551 1 97.31 44 TRP B O 1
ATOM 1776 N N . THR B 1 45 ? -10.5 -12.516 5.105 1 96.56 45 THR B N 1
ATOM 1777 C CA . THR B 1 45 ? -11.492 -11.711 5.809 1 96.56 45 THR B CA 1
ATOM 1778 C C . THR B 1 45 ? -11.047 -11.445 7.246 1 96.56 45 THR B C 1
ATOM 1780 O O . THR B 1 45 ? -11.109 -10.305 7.715 1 96.56 45 THR B O 1
ATOM 1783 N N . PRO B 1 46 ? -10.523 -12.406 7.969 1 96.06 46 PRO B N 1
ATOM 1784 C CA . PRO B 1 46 ? -10.094 -12.109 9.336 1 96.06 46 PRO B CA 1
ATOM 1785 C C . PRO B 1 46 ? -8.969 -11.078 9.398 1 96.06 46 PRO B C 1
ATOM 1787 O O . PRO B 1 46 ? -8.953 -10.227 10.297 1 96.06 46 PRO B O 1
ATOM 1790 N N . ILE B 1 47 ? -8.047 -11.086 8.484 1 96.94 47 ILE B N 1
ATOM 1791 C CA . ILE B 1 47 ? -6.93 -10.148 8.477 1 96.94 47 ILE B CA 1
ATOM 1792 C C . ILE B 1 47 ? -7.43 -8.758 8.094 1 96.94 47 ILE B C 1
ATOM 1794 O O . ILE B 1 47 ? -7.016 -7.754 8.68 1 96.94 47 ILE B O 1
ATOM 1798 N N . LEU B 1 48 ? -8.328 -8.688 7.176 1 97.12 48 LEU B N 1
ATOM 1799 C CA . LEU B 1 48 ? -8.906 -7.422 6.734 1 97.12 48 LEU B CA 1
ATOM 1800 C C . LEU B 1 48 ? -9.672 -6.746 7.871 1 97.12 48 LEU B C 1
ATOM 1802 O O . LEU B 1 48 ? -9.719 -5.516 7.941 1 97.12 48 LEU B O 1
ATOM 1806 N N . ASN B 1 49 ? -10.188 -7.539 8.727 1 93.81 49 ASN B N 1
ATOM 1807 C CA . ASN B 1 49 ? -11.016 -7.004 9.805 1 93.81 49 ASN B CA 1
ATOM 1808 C C . ASN B 1 49 ? -10.195 -6.742 11.062 1 93.81 49 ASN B C 1
ATOM 1810 O O . ASN B 1 49 ? -10.484 -5.801 11.805 1 93.81 49 ASN B O 1
ATOM 1814 N N . LYS B 1 50 ? -9.141 -7.562 11.32 1 92.75 50 LYS B N 1
ATOM 1815 C CA . LYS B 1 50 ? -8.477 -7.488 12.617 1 92.75 50 LYS B CA 1
ATOM 1816 C C . LYS B 1 50 ? -6.965 -7.332 12.453 1 92.75 50 LYS B C 1
ATOM 1818 O O . LYS B 1 50 ? -6.223 -7.34 13.438 1 92.75 50 LYS B O 1
ATOM 1823 N N . SER B 1 51 ? -6.457 -7.242 11.375 1 93.38 51 SER B N 1
ATOM 1824 C CA . SER B 1 51 ? -5.035 -7.074 11.094 1 93.38 51 SER B CA 1
ATOM 1825 C C . SER B 1 51 ? -4.258 -8.352 11.391 1 93.38 51 SER B C 1
ATOM 1827 O O . SER B 1 51 ? -4.82 -9.32 11.906 1 93.38 51 SER B O 1
ATOM 1829 N N . LEU B 1 52 ? -3.012 -8.391 10.984 1 94.44 52 LEU B N 1
ATOM 1830 C CA . LEU B 1 52 ? -2.07 -9.438 11.367 1 94.44 52 LEU B CA 1
ATOM 1831 C C . LEU B 1 52 ? -1.567 -9.211 12.789 1 94.44 52 LEU B C 1
ATOM 1833 O O . LEU B 1 52 ? -1.426 -8.07 13.234 1 94.44 52 LEU B O 1
ATOM 1837 N N . LYS B 1 53 ? -1.295 -10.383 13.43 1 92.62 53 LYS B N 1
ATOM 1838 C CA . LYS B 1 53 ? -0.557 -10.25 14.688 1 92.62 53 LYS B CA 1
ATOM 1839 C C . LYS B 1 53 ? 0.805 -9.602 14.453 1 92.62 53 LYS B C 1
ATOM 1841 O O . LYS B 1 53 ? 1.45 -9.852 13.43 1 92.62 53 LYS B O 1
ATOM 1846 N N . LYS B 1 54 ? 1.185 -8.82 15.414 1 90.5 54 LYS B N 1
ATOM 1847 C CA . LYS B 1 54 ? 2.436 -8.07 15.312 1 90.5 54 LYS B CA 1
ATOM 1848 C C . LYS B 1 54 ? 3.604 -9 14.992 1 90.5 54 LYS B C 1
ATOM 1850 O O . LYS B 1 54 ? 4.43 -8.688 14.133 1 90.5 54 LYS B O 1
ATOM 1855 N N . GLU B 1 55 ? 3.643 -10.094 15.68 1 91.81 55 GLU B N 1
ATOM 1856 C CA . GLU B 1 55 ? 4.742 -11.039 15.484 1 91.81 55 GLU B CA 1
ATOM 1857 C C . GLU B 1 55 ? 4.727 -11.633 14.078 1 91.81 55 GLU B C 1
ATOM 1859 O O . GLU B 1 55 ? 5.777 -11.781 13.453 1 91.81 55 GLU B O 1
ATOM 1864 N N . ASP B 1 56 ? 3.543 -11.961 13.562 1 93.38 56 ASP B N 1
ATOM 1865 C CA . ASP B 1 56 ? 3.402 -12.508 12.219 1 93.38 56 ASP B CA 1
ATOM 1866 C C . ASP B 1 56 ? 3.826 -11.492 11.164 1 93.38 56 ASP B C 1
ATOM 1868 O O . ASP B 1 56 ? 4.531 -11.828 10.211 1 93.38 56 ASP B O 1
ATOM 1872 N N . LYS B 1 57 ? 3.377 -10.344 11.398 1 93.94 57 LYS B N 1
ATOM 1873 C CA . LYS B 1 57 ? 3.736 -9.266 10.477 1 93.94 57 LYS B CA 1
ATOM 1874 C C . LYS B 1 57 ? 5.246 -9.062 10.438 1 93.94 57 LYS B C 1
ATOM 1876 O O . LYS B 1 57 ? 5.84 -8.977 9.359 1 93.94 57 LYS B O 1
ATOM 1881 N N . ALA B 1 58 ? 5.855 -8.938 11.586 1 92.25 58 ALA B N 1
ATOM 1882 C CA . ALA B 1 58 ? 7.305 -8.75 11.68 1 92.25 58 ALA B CA 1
ATOM 1883 C C . ALA B 1 58 ? 8.047 -9.883 10.969 1 92.25 58 ALA B C 1
ATOM 1885 O O . ALA B 1 58 ? 9.031 -9.641 10.266 1 92.25 58 ALA B O 1
ATOM 1886 N N . MET B 1 59 ? 7.539 -11.016 11.125 1 94.31 59 MET B N 1
ATOM 1887 C CA . MET B 1 59 ? 8.148 -12.172 10.484 1 94.31 59 MET B CA 1
ATOM 1888 C C . MET B 1 59 ? 8.047 -12.07 8.961 1 94.31 59 MET B C 1
ATOM 1890 O O . MET B 1 59 ? 9.016 -12.328 8.25 1 94.31 59 MET B O 1
ATOM 1894 N N . LEU B 1 60 ? 6.93 -11.703 8.477 1 96.25 60 LEU B N 1
ATOM 1895 C CA . LEU B 1 60 ? 6.723 -11.57 7.039 1 96.25 60 LEU B CA 1
ATOM 1896 C C . LEU B 1 60 ? 7.617 -10.484 6.457 1 96.25 60 LEU B C 1
ATOM 1898 O O . LEU B 1 60 ? 8.219 -10.664 5.398 1 96.25 60 LEU B O 1
ATOM 1902 N N . LEU B 1 61 ? 7.711 -9.391 7.16 1 95.06 61 LEU B N 1
ATOM 1903 C CA . LEU B 1 61 ? 8.531 -8.281 6.688 1 95.06 61 LEU B CA 1
ATOM 1904 C C . LEU B 1 61 ? 10.008 -8.672 6.648 1 95.06 61 LEU B C 1
ATOM 1906 O O . LEU B 1 61 ? 10.742 -8.242 5.754 1 95.06 61 LEU B O 1
ATOM 1910 N N . LYS B 1 62 ? 10.383 -9.445 7.578 1 93.81 62 LYS B N 1
ATOM 1911 C CA . LYS B 1 62 ? 11.758 -9.938 7.605 1 93.81 62 LYS B CA 1
ATOM 1912 C C . LYS B 1 62 ? 11.992 -10.969 6.508 1 93.81 62 LYS B C 1
ATOM 1914 O O . LYS B 1 62 ? 13.031 -10.945 5.836 1 93.81 62 LYS B O 1
ATOM 1919 N N . GLU B 1 63 ? 11.07 -11.82 6.352 1 95.19 63 GLU B N 1
ATOM 1920 C CA . GLU B 1 63 ? 11.188 -12.891 5.367 1 95.19 63 GLU B CA 1
ATOM 1921 C C . GLU B 1 63 ? 11.242 -12.328 3.949 1 95.19 63 GLU B C 1
ATOM 1923 O O . GLU B 1 63 ? 11.953 -12.859 3.096 1 95.19 63 GLU B O 1
ATOM 1928 N N . TYR B 1 64 ? 10.461 -11.312 3.768 1 97.06 64 TYR B N 1
ATOM 1929 C CA . TYR B 1 64 ? 10.336 -10.781 2.414 1 97.06 64 TYR B CA 1
ATOM 1930 C C . TYR B 1 64 ? 10.992 -9.406 2.301 1 97.06 64 TYR B C 1
ATOM 1932 O O . TYR B 1 64 ? 10.359 -8.445 1.858 1 97.06 64 TYR B O 1
ATOM 1940 N N . ALA B 1 65 ? 12.273 -9.469 2.615 1 96.44 65 ALA B N 1
ATOM 1941 C CA . ALA B 1 65 ? 13.086 -8.273 2.422 1 96.44 65 ALA B CA 1
ATOM 1942 C C . ALA B 1 65 ? 13.219 -7.934 0.94 1 96.44 65 ALA B C 1
ATOM 1944 O O . ALA B 1 65 ? 13.188 -8.82 0.087 1 96.44 65 ALA B O 1
ATOM 1945 N N . PRO B 1 66 ? 13.344 -6.656 0.609 1 97.06 66 PRO B N 1
ATOM 1946 C CA . PRO B 1 66 ? 13.508 -6.25 -0.789 1 97.06 66 PRO B CA 1
ATOM 1947 C C . PRO B 1 66 ? 14.664 -6.965 -1.483 1 97.06 66 PRO B C 1
ATOM 1949 O O . PRO B 1 66 ? 15.672 -7.27 -0.848 1 97.06 66 PRO B O 1
ATOM 1952 N N . PHE B 1 67 ? 14.43 -7.203 -2.779 1 96.88 67 PHE B N 1
ATOM 1953 C CA . PHE B 1 67 ? 15.516 -7.777 -3.568 1 96.88 67 PHE B CA 1
ATOM 1954 C C . PHE B 1 67 ? 16.719 -6.852 -3.58 1 96.88 67 PHE B C 1
ATOM 1956 O O . PHE B 1 67 ? 16.594 -5.66 -3.863 1 96.88 67 PHE B O 1
ATOM 1963 N N . HIS B 1 68 ? 17.938 -7.391 -3.271 1 94.62 68 HIS B N 1
ATOM 1964 C CA . HIS B 1 68 ? 19.094 -6.512 -3.105 1 94.62 68 HIS B CA 1
ATOM 1965 C C . HIS B 1 68 ? 19.5 -5.871 -4.43 1 94.62 68 HIS B C 1
ATOM 1967 O O . HIS B 1 68 ? 20.109 -4.805 -4.449 1 94.62 68 HIS B O 1
ATOM 1973 N N . ASN B 1 69 ? 19.172 -6.555 -5.531 1 95.69 69 ASN B N 1
ATOM 1974 C CA . ASN B 1 69 ? 19.547 -6.012 -6.832 1 95.69 69 ASN B CA 1
ATOM 1975 C C . ASN B 1 69 ? 18.453 -5.129 -7.414 1 95.69 69 ASN B C 1
ATOM 1977 O O . ASN B 1 69 ? 18.469 -4.805 -8.602 1 95.69 69 ASN B O 1
ATOM 1981 N N . ILE B 1 70 ? 17.438 -4.758 -6.715 1 96.44 70 ILE B N 1
ATOM 1982 C CA . ILE B 1 70 ? 16.453 -3.74 -7.062 1 96.44 70 ILE B CA 1
ATOM 1983 C C . ILE B 1 70 ? 16.406 -2.672 -5.977 1 96.44 70 ILE B C 1
ATOM 1985 O O . ILE B 1 70 ? 15.453 -2.609 -5.195 1 96.44 70 ILE B O 1
ATOM 1989 N N . PRO B 1 71 ? 17.328 -1.832 -5.93 1 94.44 71 PRO B N 1
ATOM 1990 C CA . PRO B 1 71 ? 17.453 -0.852 -4.852 1 94.44 71 PRO B CA 1
ATOM 1991 C C . PRO B 1 71 ? 16.219 0.04 -4.715 1 94.44 71 PRO B C 1
ATOM 1993 O O . PRO B 1 71 ? 15.898 0.498 -3.617 1 94.44 71 PRO B O 1
ATOM 1996 N N . ALA B 1 72 ? 15.523 0.212 -5.777 1 94.56 72 ALA B N 1
ATOM 1997 C CA . ALA B 1 72 ? 14.367 1.11 -5.797 1 94.56 72 ALA B CA 1
ATOM 1998 C C . ALA B 1 72 ? 13.219 0.547 -4.969 1 94.56 72 ALA B C 1
ATOM 2000 O O . ALA B 1 72 ? 12.258 1.255 -4.672 1 94.56 72 ALA B O 1
ATOM 2001 N N . MET B 1 73 ? 13.312 -0.701 -4.527 1 96.88 73 MET B N 1
ATOM 2002 C CA . MET B 1 73 ? 12.297 -1.298 -3.666 1 96.88 73 MET B CA 1
ATOM 2003 C C . MET B 1 73 ? 12.453 -0.811 -2.229 1 96.88 73 MET B C 1
ATOM 2005 O O . MET B 1 73 ? 11.523 -0.93 -1.427 1 96.88 73 MET B O 1
ATOM 2009 N N . VAL B 1 74 ? 13.609 -0.337 -1.933 1 95.75 74 VAL B N 1
ATOM 2010 C CA . VAL B 1 74 ? 13.906 0.107 -0.574 1 95.75 74 VAL B CA 1
ATOM 2011 C C . VAL B 1 74 ? 13.477 1.562 -0.401 1 95.75 74 VAL B C 1
ATOM 2013 O O . VAL B 1 74 ? 13.906 2.438 -1.154 1 95.75 74 VAL B O 1
ATOM 2016 N N . PRO B 1 75 ? 12.562 1.798 0.556 1 95.94 75 PRO B N 1
ATOM 2017 C CA . PRO B 1 75 ? 12.211 3.199 0.803 1 95.94 75 PRO B CA 1
ATOM 2018 C C . PRO B 1 75 ? 13.43 4.07 1.094 1 95.94 75 PRO B C 1
ATOM 2020 O O . PRO B 1 75 ? 14.242 3.73 1.957 1 95.94 75 PRO B O 1
ATOM 2023 N N . PRO B 1 76 ? 13.562 5.156 0.372 1 95.56 76 PRO B N 1
ATOM 2024 C CA . PRO B 1 76 ? 14.695 6.043 0.668 1 95.56 76 PRO B CA 1
ATOM 2025 C C . PRO B 1 76 ? 14.609 6.664 2.061 1 95.56 76 PRO B C 1
ATOM 2027 O O . PRO B 1 76 ? 13.508 6.855 2.588 1 95.56 76 PRO B O 1
ATOM 2030 N N . LYS B 1 77 ? 15.734 7.008 2.568 1 94.62 77 LYS B N 1
ATOM 2031 C CA . LYS B 1 77 ? 15.781 7.684 3.861 1 94.62 77 LYS B CA 1
ATOM 2032 C C . LYS B 1 77 ? 15.688 9.195 3.693 1 94.62 77 LYS B C 1
ATOM 2034 O O . LYS B 1 77 ? 16.109 9.742 2.672 1 94.62 77 LYS B O 1
ATOM 2039 N N . LEU B 1 78 ? 15.062 9.773 4.668 1 94.31 78 LEU B N 1
ATOM 2040 C CA . LEU B 1 78 ? 15.117 11.227 4.699 1 94.31 78 LEU B CA 1
ATOM 2041 C C . LEU B 1 78 ? 16.547 11.719 4.867 1 94.31 78 LEU B C 1
ATOM 2043 O O . LEU B 1 78 ? 17.312 11.172 5.68 1 94.31 78 LEU B O 1
ATOM 2047 N N . ASN B 1 79 ? 16.891 12.711 4.078 1 91.81 79 ASN B N 1
ATOM 2048 C CA . ASN B 1 79 ? 18.234 13.266 4.176 1 91.81 79 ASN B CA 1
ATOM 2049 C C . ASN B 1 79 ? 18.5 13.836 5.562 1 91.81 79 ASN B C 1
ATOM 2051 O O . ASN B 1 79 ? 17.672 14.539 6.125 1 91.81 79 ASN B O 1
ATOM 2055 N N . PRO B 1 80 ? 19.656 13.602 6.086 1 90.19 80 PRO B N 1
ATOM 2056 C CA . PRO B 1 80 ? 19.984 14.055 7.441 1 90.19 80 PRO B CA 1
ATOM 2057 C C . PRO B 1 80 ? 19.828 15.562 7.609 1 90.19 80 PRO B C 1
ATOM 2059 O O . PRO B 1 80 ? 19.359 16.031 8.641 1 90.19 80 PRO B O 1
ATOM 2062 N N . GLU B 1 81 ? 20.203 16.312 6.629 1 85.25 81 GLU B N 1
ATOM 2063 C CA . GLU B 1 81 ? 20.094 17.766 6.664 1 85.25 81 GLU B CA 1
ATOM 2064 C C . GLU B 1 81 ? 18.641 18.219 6.777 1 85.25 81 GLU B C 1
ATOM 2066 O O . GLU B 1 81 ? 18.344 19.172 7.496 1 85.25 81 GLU B O 1
ATOM 2071 N N . LEU B 1 82 ? 17.875 17.531 6.129 1 89 82 LEU B N 1
ATOM 2072 C CA . LEU B 1 82 ? 16.453 17.891 6.141 1 89 82 LEU B CA 1
ATOM 2073 C C . LEU B 1 82 ? 15.789 17.406 7.426 1 89 82 LEU B C 1
ATOM 2075 O O . LEU B 1 82 ? 14.891 18.078 7.949 1 89 82 LEU B O 1
ATOM 2079 N N . SER B 1 83 ? 16.234 16.312 7.879 1 89.06 83 SER B N 1
ATOM 2080 C CA . SER B 1 83 ? 15.711 15.781 9.133 1 89.06 83 SER B CA 1
ATOM 2081 C C . SER B 1 83 ? 15.891 16.781 10.273 1 89.06 83 SER B C 1
ATOM 2083 O O . SER B 1 83 ? 15.016 16.906 11.133 1 89.06 83 SER B O 1
ATOM 2085 N N . ALA B 1 84 ? 16.875 17.531 10.203 1 85.44 84 ALA B N 1
ATOM 2086 C CA . ALA B 1 84 ? 17.188 18.516 11.227 1 85.44 84 ALA B CA 1
ATOM 2087 C C . ALA B 1 84 ? 16.359 19.781 11.023 1 85.44 84 ALA B C 1
ATOM 2089 O O . ALA B 1 84 ? 16.125 20.547 11.969 1 85.44 84 ALA B O 1
ATOM 2090 N N . ALA B 1 85 ? 15.922 19.953 9.828 1 84.25 85 ALA B N 1
ATOM 2091 C CA . ALA B 1 85 ? 15.289 21.219 9.461 1 84.25 85 ALA B CA 1
ATOM 2092 C C . ALA B 1 85 ? 13.766 21.125 9.586 1 84.25 85 ALA B C 1
ATOM 2094 O O . ALA B 1 85 ? 13.078 22.141 9.656 1 84.25 85 ALA B O 1
ATOM 2095 N N . VAL B 1 86 ? 13.273 19.922 9.609 1 87.88 86 VAL B N 1
ATOM 2096 C CA . VAL B 1 86 ? 11.82 19.781 9.594 1 87.88 86 VAL B CA 1
ATOM 2097 C C . VAL B 1 86 ? 11.312 19.562 11.016 1 87.88 86 VAL B C 1
ATOM 2099 O O . VAL B 1 86 ? 12.047 19.078 11.883 1 87.88 86 VAL B O 1
ATOM 2102 N N . SER B 1 87 ? 10.055 19.938 11.281 1 87.44 87 SER B N 1
ATOM 2103 C CA . SER B 1 87 ? 9.438 19.797 12.594 1 87.44 87 SER B CA 1
ATOM 2104 C C . SER B 1 87 ? 9.164 18.344 12.938 1 87.44 87 SER B C 1
ATOM 2106 O O . SER B 1 87 ? 9.102 17.5 12.055 1 87.44 87 SER B O 1
ATOM 2108 N N . GLU B 1 88 ? 9.016 18.031 14.172 1 86.19 88 GLU B N 1
ATOM 2109 C CA . GLU B 1 88 ? 8.812 16.688 14.664 1 86.19 88 GLU B CA 1
ATOM 2110 C C . GLU B 1 88 ? 7.539 16.062 14.086 1 86.19 88 GLU B C 1
ATOM 2112 O O . GLU B 1 88 ? 7.539 14.906 13.664 1 86.19 88 GLU B O 1
ATOM 2117 N N . PRO B 1 89 ? 6.445 16.859 13.93 1 81.12 89 PRO B N 1
ATOM 2118 C CA . PRO B 1 89 ? 5.246 16.266 13.328 1 81.12 89 PRO B CA 1
ATOM 2119 C C . PRO B 1 89 ? 5.465 15.836 11.875 1 81.12 89 PRO B C 1
ATOM 2121 O O . PRO B 1 89 ? 4.918 14.812 11.445 1 81.12 89 PRO B O 1
ATOM 2124 N N . VAL B 1 90 ? 6.262 16.562 11.227 1 85.25 90 VAL B N 1
ATOM 2125 C CA . VAL B 1 90 ? 6.551 16.234 9.828 1 85.25 90 VAL B CA 1
ATOM 2126 C C . VAL B 1 90 ? 7.418 14.992 9.758 1 85.25 90 VAL B C 1
ATOM 2128 O O . VAL B 1 90 ? 7.188 14.109 8.922 1 85.25 90 VAL B O 1
ATOM 2131 N N . LYS B 1 91 ? 8.352 14.93 10.648 1 88.56 91 LYS B N 1
ATOM 2132 C CA . LYS B 1 91 ? 9.195 13.742 10.711 1 88.56 91 LYS B CA 1
ATOM 2133 C C . LYS B 1 91 ? 8.367 12.492 11 1 88.56 91 LYS B C 1
ATOM 2135 O O . LYS B 1 91 ? 8.586 11.445 10.383 1 88.56 91 LYS B O 1
ATOM 2140 N N . LYS B 1 92 ? 7.5 12.648 11.844 1 84.19 92 LYS B N 1
ATOM 2141 C CA . LYS B 1 92 ? 6.648 11.523 12.203 1 84.19 92 LYS B CA 1
ATOM 2142 C C . LYS B 1 92 ? 5.785 11.086 11.023 1 84.19 92 LYS B C 1
ATOM 2144 O O . LYS B 1 92 ? 5.625 9.883 10.773 1 84.19 92 LYS B O 1
ATOM 2149 N N . ARG B 1 93 ? 5.258 12.023 10.32 1 84.56 93 ARG B N 1
ATOM 2150 C CA . ARG B 1 93 ? 4.461 11.703 9.141 1 84.56 93 ARG B CA 1
ATOM 2151 C C . ARG B 1 93 ? 5.309 11 8.078 1 84.56 93 ARG B C 1
ATOM 2153 O O . ARG B 1 93 ? 4.848 10.055 7.441 1 84.56 93 ARG B O 1
ATOM 2160 N N . ASP B 1 94 ? 6.492 11.461 7.934 1 90.5 94 ASP B N 1
ATOM 2161 C CA . ASP B 1 94 ? 7.398 10.828 6.98 1 90.5 94 ASP B CA 1
ATOM 2162 C C . ASP B 1 94 ? 7.676 9.375 7.371 1 90.5 94 ASP B C 1
ATOM 2164 O O . ASP B 1 94 ? 7.66 8.484 6.516 1 90.5 94 ASP B O 1
ATOM 2168 N N . ILE B 1 95 ? 7.871 9.172 8.609 1 89.62 95 ILE B N 1
ATOM 2169 C CA . ILE B 1 95 ? 8.172 7.84 9.117 1 89.62 95 ILE B CA 1
ATOM 2170 C C . ILE B 1 95 ? 6.992 6.91 8.867 1 89.62 95 ILE B C 1
ATOM 2172 O O . ILE B 1 95 ? 7.176 5.746 8.5 1 89.62 95 ILE B O 1
ATOM 2176 N N . ILE B 1 96 ? 5.836 7.375 8.984 1 86.25 96 ILE B N 1
ATOM 2177 C CA . ILE B 1 96 ? 4.633 6.578 8.766 1 86.25 96 ILE B CA 1
ATOM 2178 C C . ILE B 1 96 ? 4.562 6.148 7.301 1 86.25 96 ILE B C 1
ATOM 2180 O O . ILE B 1 96 ? 4.273 4.988 7 1 86.25 96 ILE B O 1
ATOM 2184 N N . ILE B 1 97 ? 4.84 7.082 6.418 1 91.5 97 ILE B N 1
ATOM 2185 C CA . ILE B 1 97 ? 4.793 6.766 4.996 1 91.5 97 ILE B CA 1
ATOM 2186 C C . ILE B 1 97 ? 5.918 5.801 4.641 1 91.5 97 ILE B C 1
ATOM 2188 O O . ILE B 1 97 ? 5.723 4.867 3.859 1 91.5 97 ILE B O 1
ATOM 2192 N N . GLU B 1 98 ? 7.078 6.027 5.246 1 93.56 98 GLU B N 1
ATOM 2193 C CA . GLU B 1 98 ? 8.195 5.121 5.031 1 93.56 98 GLU B CA 1
ATOM 2194 C C . GLU B 1 98 ? 7.852 3.699 5.461 1 93.56 98 GLU B C 1
ATOM 2196 O O . GLU B 1 98 ? 8.172 2.736 4.762 1 93.56 98 GLU B O 1
ATOM 2201 N N . TYR B 1 99 ? 7.211 3.555 6.555 1 90.5 99 TYR B N 1
ATOM 2202 C CA . TYR B 1 99 ? 6.828 2.238 7.055 1 90.5 99 TYR B CA 1
ATOM 2203 C C . TYR B 1 99 ? 5.816 1.577 6.125 1 90.5 99 TYR B C 1
ATOM 2205 O O . TYR B 1 99 ? 5.887 0.37 5.883 1 90.5 99 TYR B O 1
ATOM 2213 N N . ARG B 1 100 ? 4.938 2.328 5.641 1 93.44 100 ARG B N 1
ATOM 2214 C CA . ARG B 1 100 ? 3.996 1.811 4.652 1 93.44 100 ARG B CA 1
ATOM 2215 C C . ARG B 1 100 ? 4.727 1.301 3.416 1 93.44 100 ARG B C 1
ATOM 2217 O O . ARG B 1 100 ? 4.395 0.239 2.885 1 93.44 100 ARG B O 1
ATOM 2224 N N . GLN B 1 101 ? 5.723 2.035 2.98 1 96.25 101 GLN B N 1
ATOM 2225 C CA . GLN B 1 101 ? 6.531 1.61 1.842 1 96.25 101 GLN B CA 1
ATOM 2226 C C . GLN B 1 101 ? 7.203 0.27 2.115 1 96.25 101 GLN B C 1
ATOM 2228 O O . GLN B 1 101 ? 7.293 -0.579 1.226 1 96.25 101 GLN B O 1
ATOM 2233 N N . LYS B 1 102 ? 7.609 0.119 3.34 1 95.19 102 LYS B N 1
ATOM 2234 C CA . LYS B 1 102 ? 8.258 -1.139 3.703 1 95.19 102 LYS B CA 1
ATOM 2235 C C . LYS B 1 102 ? 7.285 -2.311 3.588 1 95.19 102 LYS B C 1
ATOM 2237 O O . LYS B 1 102 ? 7.66 -3.393 3.135 1 95.19 102 LYS B O 1
ATOM 2242 N N . ASN B 1 103 ? 6.078 -2.078 4.02 1 96.12 103 ASN B N 1
ATOM 2243 C CA . ASN B 1 103 ? 5.059 -3.111 3.895 1 96.12 103 ASN B CA 1
ATOM 2244 C C . ASN B 1 103 ? 4.77 -3.438 2.432 1 96.12 103 ASN B C 1
ATOM 2246 O O . ASN B 1 103 ? 4.684 -4.609 2.059 1 96.12 103 ASN B O 1
ATOM 2250 N N . VAL B 1 104 ? 4.656 -2.422 1.611 1 98 104 VAL B N 1
ATOM 2251 C CA . VAL B 1 104 ? 4.398 -2.611 0.188 1 98 104 VAL B CA 1
ATOM 2252 C C . VAL B 1 104 ? 5.57 -3.352 -0.455 1 98 104 VAL B C 1
ATOM 2254 O O . VAL B 1 104 ? 5.367 -4.27 -1.253 1 98 104 VAL B O 1
ATOM 2257 N N . ALA B 1 105 ? 6.766 -2.982 -0.095 1 98.12 105 ALA B N 1
ATOM 2258 C CA . ALA B 1 105 ? 7.961 -3.627 -0.63 1 98.12 105 ALA B CA 1
ATOM 2259 C C . ALA B 1 105 ? 7.996 -5.109 -0.263 1 98.12 105 ALA B C 1
ATOM 2261 O O . ALA B 1 105 ? 8.383 -5.945 -1.08 1 98.12 105 ALA B O 1
ATOM 2262 N N . ALA B 1 106 ? 7.621 -5.371 0.935 1 97.88 106 ALA B N 1
ATOM 2263 C CA . ALA B 1 106 ? 7.598 -6.766 1.369 1 97.88 106 ALA B CA 1
ATOM 2264 C C . ALA B 1 106 ? 6.574 -7.57 0.574 1 97.88 106 ALA B C 1
ATOM 2266 O O . ALA B 1 106 ? 6.84 -8.703 0.175 1 97.88 106 ALA B O 1
ATOM 2267 N N . ALA B 1 107 ? 5.387 -7.004 0.365 1 98.62 107 ALA B N 1
ATOM 2268 C CA . ALA B 1 107 ? 4.383 -7.664 -0.463 1 98.62 107 ALA B CA 1
ATOM 2269 C C . ALA B 1 107 ? 4.902 -7.898 -1.878 1 98.62 107 ALA B C 1
ATOM 2271 O O . ALA B 1 107 ? 4.711 -8.977 -2.447 1 98.62 107 ALA B O 1
ATOM 2272 N N . LEU B 1 108 ? 5.578 -6.891 -2.42 1 98.69 108 LEU B N 1
ATOM 2273 C CA . LEU B 1 108 ? 6.168 -6.992 -3.75 1 98.69 108 LEU B CA 1
ATOM 2274 C C . LEU B 1 108 ? 7.227 -8.094 -3.795 1 98.69 108 LEU B C 1
ATOM 2276 O O . LEU B 1 108 ? 7.258 -8.891 -4.734 1 98.69 108 LEU B O 1
ATOM 2280 N N . ALA B 1 109 ? 8.055 -8.109 -2.799 1 98.44 109 ALA B N 1
ATOM 2281 C CA . ALA B 1 109 ? 9.086 -9.148 -2.715 1 98.44 109 ALA B CA 1
ATOM 2282 C C . ALA B 1 109 ? 8.453 -10.539 -2.66 1 98.44 109 ALA B C 1
ATOM 2284 O O . ALA B 1 109 ? 8.945 -11.477 -3.293 1 98.44 109 ALA B O 1
ATOM 2285 N N . ALA B 1 110 ? 7.379 -10.68 -1.91 1 98.19 110 ALA B N 1
ATOM 2286 C CA . ALA B 1 110 ? 6.672 -11.953 -1.83 1 98.19 110 ALA B CA 1
ATOM 2287 C C . ALA B 1 110 ? 6.125 -12.367 -3.193 1 98.19 110 ALA B C 1
ATOM 2289 O O . ALA B 1 110 ? 6.234 -13.531 -3.59 1 98.19 110 ALA B O 1
ATOM 2290 N N . VAL B 1 111 ? 5.582 -11.43 -3.904 1 97.94 111 VAL B N 1
ATOM 2291 C CA . VAL B 1 111 ? 5.082 -11.703 -5.25 1 97.94 111 VAL B CA 1
ATOM 2292 C C . VAL B 1 111 ? 6.234 -12.133 -6.152 1 97.94 111 VAL B C 1
ATOM 2294 O O . VAL B 1 111 ? 6.125 -13.117 -6.883 1 97.94 111 VAL B O 1
ATOM 2297 N N . GLY B 1 112 ? 7.324 -11.383 -6.098 1 97.06 112 GLY B N 1
ATOM 2298 C CA . GLY B 1 112 ? 8.484 -11.711 -6.906 1 97.06 112 GLY B CA 1
ATOM 2299 C C . GLY B 1 112 ? 9.031 -13.102 -6.625 1 97.06 112 GLY B C 1
ATOM 2300 O O . GLY B 1 112 ? 9.305 -13.867 -7.551 1 97.06 112 GLY B O 1
ATOM 2301 N N . ARG B 1 113 ? 9.148 -13.414 -5.367 1 96.25 113 ARG B N 1
ATOM 2302 C CA . ARG B 1 113 ? 9.625 -14.742 -4.984 1 96.25 113 ARG B CA 1
ATOM 2303 C C . ARG B 1 113 ? 8.633 -15.828 -5.395 1 96.25 113 ARG B C 1
ATOM 2305 O O . ARG B 1 113 ? 9.031 -16.938 -5.727 1 96.25 113 ARG B O 1
ATOM 2312 N N . GLY B 1 114 ? 7.359 -15.523 -5.293 1 94.62 114 GLY B N 1
ATOM 2313 C CA . GLY B 1 114 ? 6.355 -16.438 -5.805 1 94.62 114 GLY B CA 1
ATOM 2314 C C . GLY B 1 114 ? 6.492 -16.719 -7.289 1 94.62 114 GLY B C 1
ATOM 2315 O O . GLY B 1 114 ? 6.453 -17.875 -7.723 1 94.62 114 GLY B O 1
ATOM 2316 N N . LEU B 1 115 ? 6.672 -15.695 -8.055 1 93.44 115 LEU B N 1
ATOM 2317 C CA . LEU B 1 115 ? 6.859 -15.828 -9.5 1 93.44 115 LEU B CA 1
ATOM 2318 C C . LEU B 1 115 ? 8.086 -16.672 -9.812 1 93.44 115 LEU B C 1
ATOM 2320 O O . LEU B 1 115 ? 8.039 -17.531 -10.688 1 93.44 115 LEU B O 1
ATOM 2324 N N . GLU B 1 116 ? 9.125 -16.438 -9.047 1 91.81 116 GLU B N 1
ATOM 2325 C CA . G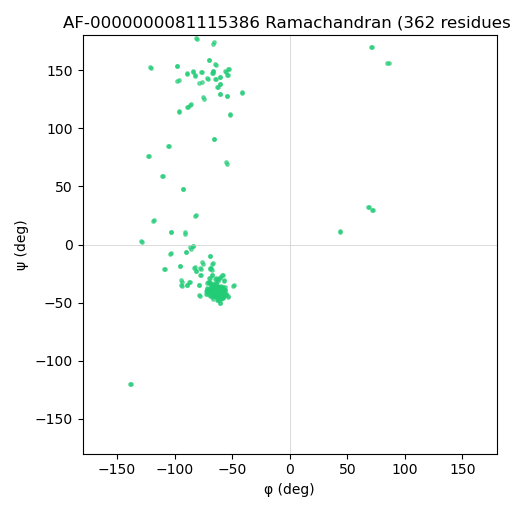LU B 1 116 ? 10.352 -17.203 -9.242 1 91.81 116 GLU B CA 1
ATOM 2326 C C . GLU B 1 116 ? 10.141 -18.672 -8.922 1 91.81 116 GLU B C 1
ATOM 2328 O O . GLU B 1 116 ? 10.664 -19.547 -9.617 1 91.81 116 GLU B O 1
ATOM 2333 N N . SER B 1 117 ? 9.406 -18.891 -7.863 1 88 117 SER B N 1
ATOM 2334 C CA . SER B 1 117 ? 9.109 -20.266 -7.5 1 88 117 SER B CA 1
ATOM 2335 C C . SER B 1 117 ? 8.367 -20.984 -8.617 1 88 117 SER B C 1
ATOM 2337 O O . SER B 1 117 ? 8.609 -22.172 -8.867 1 88 117 SER B O 1
ATOM 2339 N N . PHE B 1 118 ? 7.535 -20.328 -9.281 1 78.38 118 PHE B N 1
ATOM 2340 C CA . PHE B 1 118 ? 6.781 -20.922 -10.383 1 78.38 118 PHE B CA 1
ATOM 2341 C C . PHE B 1 118 ? 7.691 -21.203 -11.57 1 78.38 118 PHE B C 1
ATOM 2343 O O . PHE B 1 118 ? 7.52 -22.203 -12.266 1 78.38 118 PHE B O 1
ATOM 2350 N N . MET B 1 119 ? 8.586 -20.328 -11.805 1 76.06 119 MET B N 1
ATOM 2351 C CA . MET B 1 119 ? 9.555 -20.516 -12.875 1 76.06 119 MET B CA 1
ATOM 2352 C C . MET B 1 119 ? 10.391 -21.766 -12.633 1 76.06 119 MET B C 1
ATOM 2354 O O . MET B 1 119 ? 10.773 -22.453 -13.586 1 76.06 119 MET B O 1
ATOM 2358 N N . PHE B 1 120 ? 10.57 -22.141 -11.391 1 75.12 120 PHE B N 1
ATOM 2359 C CA . PHE B 1 120 ? 11.398 -23.281 -11.047 1 75.12 120 PHE B CA 1
ATOM 2360 C C . PHE B 1 120 ? 10.539 -24.484 -10.695 1 75.12 120 PHE B C 1
ATOM 2362 O O . PHE B 1 120 ? 11 -25.406 -10.023 1 75.12 120 PHE B O 1
ATOM 2369 N N . TYR B 1 121 ? 9.289 -24.438 -10.93 1 72.25 121 TYR B N 1
ATOM 2370 C CA . TYR B 1 121 ? 8.336 -25.547 -10.875 1 72.25 121 TYR B CA 1
ATOM 2371 C C . TYR B 1 121 ? 8.086 -25.969 -9.43 1 72.25 121 TYR B C 1
ATOM 2373 O O . TYR B 1 121 ? 7.938 -27.156 -9.148 1 72.25 121 TYR B O 1
ATOM 2381 N N . ASN B 1 122 ? 8.195 -25.062 -8.562 1 81.19 122 ASN B N 1
ATOM 2382 C CA . ASN B 1 122 ? 7.785 -25.281 -7.184 1 81.19 122 ASN B CA 1
ATOM 2383 C C . ASN B 1 122 ? 6.469 -24.578 -6.867 1 81.19 122 ASN B C 1
ATOM 2385 O O . ASN B 1 122 ? 6.457 -23.531 -6.223 1 81.19 122 ASN B O 1
ATOM 2389 N N . LYS B 1 123 ? 5.457 -25.297 -7.203 1 79.19 123 LYS B N 1
ATOM 2390 C CA . LYS B 1 123 ? 4.117 -24.719 -7.148 1 79.19 123 LYS B CA 1
ATOM 2391 C C . LYS B 1 123 ? 3.693 -24.453 -5.707 1 79.19 123 LYS B C 1
ATOM 2393 O O . LYS B 1 123 ? 3.096 -23.406 -5.41 1 79.19 123 LYS B O 1
ATOM 2398 N N . VAL B 1 124 ? 4.012 -25.328 -4.867 1 85 124 VAL B N 1
ATOM 2399 C CA . VAL B 1 124 ? 3.59 -25.234 -3.473 1 85 124 VAL B CA 1
ATOM 2400 C C . VAL B 1 124 ? 4.234 -24.016 -2.814 1 85 124 VAL B C 1
ATOM 2402 O O . VAL B 1 124 ? 3.559 -23.234 -2.15 1 85 124 VAL B O 1
ATOM 2405 N N . GLU B 1 125 ? 5.492 -23.859 -3.078 1 88.75 125 GLU B N 1
ATOM 2406 C CA . GLU B 1 125 ? 6.211 -22.719 -2.523 1 88.75 125 GLU B CA 1
ATOM 2407 C C . GLU B 1 125 ? 5.707 -21.406 -3.121 1 88.75 125 GLU B C 1
ATOM 2409 O O . GLU B 1 125 ? 5.602 -20.406 -2.42 1 88.75 125 GLU B O 1
ATOM 2414 N N . GLY B 1 126 ? 5.418 -21.469 -4.371 1 90.31 126 GLY B N 1
ATOM 2415 C CA . GLY B 1 126 ? 4.867 -20.281 -5.023 1 90.31 126 GLY B CA 1
ATOM 2416 C C . GLY B 1 126 ? 3.545 -19.844 -4.434 1 90.31 126 GLY B C 1
ATOM 2417 O O . GLY B 1 126 ? 3.365 -18.656 -4.129 1 90.31 126 GLY B O 1
ATOM 2418 N N . ILE B 1 127 ? 2.691 -20.781 -4.195 1 90.31 127 ILE B N 1
ATOM 2419 C CA . ILE B 1 127 ? 1.374 -20.484 -3.643 1 90.31 127 ILE B CA 1
ATOM 2420 C C . ILE B 1 127 ? 1.52 -19.906 -2.238 1 90.31 127 ILE B C 1
ATOM 2422 O O . ILE B 1 127 ? 0.829 -18.953 -1.881 1 90.31 127 ILE B O 1
ATOM 2426 N N . LYS B 1 128 ? 2.43 -20.469 -1.506 1 93.38 128 LYS B N 1
ATOM 2427 C CA . LYS B 1 128 ? 2.688 -19.953 -0.159 1 93.38 128 LYS B CA 1
ATOM 2428 C C . LYS B 1 128 ? 3.131 -18.5 -0.194 1 93.38 128 LYS B C 1
ATOM 2430 O O . LYS B 1 128 ? 2.65 -17.688 0.592 1 93.38 128 LYS B O 1
ATOM 2435 N N . ARG B 1 129 ? 4.008 -18.188 -1.046 1 95.06 129 ARG B N 1
ATOM 2436 C CA . ARG B 1 129 ? 4.559 -16.844 -1.143 1 95.06 129 ARG B CA 1
ATOM 2437 C C . ARG B 1 129 ? 3.498 -15.852 -1.616 1 95.06 129 ARG B C 1
ATOM 2439 O O . ARG B 1 129 ? 3.432 -14.727 -1.123 1 95.06 129 ARG B O 1
ATOM 2446 N N . PHE B 1 130 ? 2.664 -16.297 -2.537 1 95.31 130 PHE B N 1
ATOM 2447 C CA . PHE B 1 130 ? 1.567 -15.445 -2.979 1 95.31 130 PHE B CA 1
ATOM 2448 C C . PHE B 1 130 ? 0.567 -15.219 -1.85 1 95.31 130 PHE B C 1
ATOM 2450 O O . PHE B 1 130 ? 0.04 -14.117 -1.688 1 95.31 130 PHE B O 1
ATOM 2457 N N . ASN B 1 131 ? 0.335 -16.219 -1.098 1 95.31 131 ASN B N 1
ATOM 2458 C CA . ASN B 1 131 ? -0.541 -16.078 0.06 1 95.31 131 ASN B CA 1
ATOM 2459 C C . ASN B 1 131 ? 0.05 -15.125 1.096 1 95.31 131 ASN B C 1
ATOM 2461 O O . ASN B 1 131 ? -0.679 -14.359 1.723 1 95.31 131 ASN B O 1
ATOM 2465 N N . ASP B 1 132 ? 1.322 -15.211 1.268 1 97.44 132 ASP B N 1
ATOM 2466 C CA . ASP B 1 132 ? 1.979 -14.297 2.201 1 97.44 132 ASP B CA 1
ATOM 2467 C C . ASP B 1 132 ? 1.887 -12.852 1.717 1 97.44 132 ASP B C 1
ATOM 2469 O O . ASP B 1 132 ? 1.691 -11.938 2.518 1 97.44 132 ASP B O 1
ATOM 2473 N N . ALA B 1 133 ? 2.061 -12.656 0.401 1 98.31 133 ALA B N 1
ATOM 2474 C CA . ALA B 1 133 ? 1.842 -11.328 -0.161 1 98.31 133 ALA B CA 1
ATOM 2475 C C . ALA B 1 133 ? 0.438 -10.82 0.156 1 98.31 133 ALA B C 1
ATOM 2477 O O . ALA B 1 133 ? 0.264 -9.672 0.562 1 98.31 133 ALA B O 1
ATOM 2478 N N . ALA B 1 134 ? -0.543 -11.703 0.013 1 98.25 134 ALA B N 1
ATOM 2479 C CA . ALA B 1 134 ? -1.937 -11.344 0.267 1 98.25 134 ALA B CA 1
ATOM 2480 C C . ALA B 1 134 ? -2.146 -10.969 1.729 1 98.25 134 ALA B C 1
ATOM 2482 O O . ALA B 1 134 ? -2.859 -10.008 2.031 1 98.25 134 ALA B O 1
ATOM 2483 N N . LYS B 1 135 ? -1.503 -11.68 2.58 1 98.12 135 LYS B N 1
ATOM 2484 C CA . LYS B 1 135 ? -1.614 -11.375 4.004 1 98.12 135 LYS B CA 1
ATOM 2485 C C . LYS B 1 135 ? -1.104 -9.969 4.305 1 98.12 135 LYS B C 1
ATOM 2487 O O . LYS B 1 135 ? -1.747 -9.211 5.035 1 98.12 135 LYS B O 1
ATOM 2492 N N . ILE B 1 136 ? -0.005 -9.633 3.75 1 98.31 136 ILE B N 1
ATOM 2493 C CA . ILE B 1 136 ? 0.589 -8.312 3.967 1 98.31 136 ILE B CA 1
ATOM 2494 C C . ILE B 1 136 ? -0.34 -7.23 3.42 1 98.31 136 ILE B C 1
ATOM 2496 O O . ILE B 1 136 ? -0.564 -6.211 4.074 1 98.31 136 ILE B O 1
ATOM 2500 N N . LEU B 1 137 ? -0.884 -7.508 2.287 1 98.56 137 LEU B N 1
ATOM 2501 C CA . LEU B 1 137 ? -1.755 -6.527 1.643 1 98.56 137 LEU B CA 1
ATOM 2502 C C . LEU B 1 137 ? -3.057 -6.363 2.42 1 98.56 137 LEU B C 1
ATOM 2504 O O . LEU B 1 137 ? -3.561 -5.25 2.568 1 98.56 137 LEU B O 1
ATOM 2508 N N . CYS B 1 138 ? -3.598 -7.465 2.895 1 98.31 138 CYS B N 1
ATOM 2509 C CA . CYS B 1 138 ? -4.781 -7.391 3.744 1 98.31 138 CYS B CA 1
ATOM 2510 C C . CYS B 1 138 ? -4.508 -6.539 4.98 1 98.31 138 CYS B C 1
ATOM 2512 O O . CYS B 1 138 ? -5.32 -5.68 5.336 1 98.31 138 CYS B O 1
ATOM 2514 N N . ASP B 1 139 ? -3.412 -6.793 5.555 1 97.38 139 ASP B N 1
ATOM 2515 C CA . ASP B 1 139 ? -3.029 -6.047 6.75 1 97.38 139 ASP B CA 1
ATOM 2516 C C . ASP B 1 139 ? -2.891 -4.555 6.445 1 97.38 139 ASP B C 1
ATOM 2518 O O . ASP B 1 139 ? -3.295 -3.713 7.25 1 97.38 139 ASP B O 1
ATOM 2522 N N . LEU B 1 140 ? -2.291 -4.289 5.332 1 96.81 140 LEU B N 1
ATOM 2523 C CA . LEU B 1 140 ? -2.098 -2.904 4.922 1 96.81 140 LEU B CA 1
ATOM 2524 C C . LEU B 1 140 ? -3.439 -2.207 4.715 1 96.81 140 LEU B C 1
ATOM 2526 O O . LEU B 1 140 ? -3.615 -1.057 5.121 1 96.81 140 LEU B O 1
ATOM 2530 N N . LEU B 1 141 ? -4.395 -2.871 4.105 1 97.12 141 LEU B N 1
ATOM 2531 C CA . LEU B 1 141 ? -5.73 -2.316 3.912 1 97.12 141 LEU B CA 1
ATOM 2532 C C . LEU B 1 141 ? -6.379 -1.978 5.25 1 97.12 141 LEU B C 1
ATOM 2534 O O . LEU B 1 141 ? -6.918 -0.883 5.426 1 97.12 141 LEU B O 1
ATOM 2538 N N . HIS B 1 142 ? -6.234 -2.848 6.109 1 95.62 142 HIS B N 1
ATOM 2539 C CA . HIS B 1 142 ? -6.781 -2.625 7.445 1 95.62 142 HIS B CA 1
ATOM 2540 C C . HIS B 1 142 ? -6.117 -1.429 8.117 1 95.62 142 HIS B C 1
ATOM 2542 O O . HIS B 1 142 ? -6.801 -0.558 8.664 1 95.62 142 HIS B O 1
ATOM 2548 N N . SER B 1 143 ? -4.828 -1.413 8.055 1 93.31 143 SER B N 1
ATOM 2549 C CA . SER B 1 143 ? -4.059 -0.352 8.703 1 93.31 143 SER B CA 1
ATOM 2550 C C . SER B 1 143 ? -4.414 1.015 8.125 1 93.31 143 SER B C 1
ATOM 2552 O O . SER B 1 143 ? -4.488 2.002 8.859 1 93.31 143 SER B O 1
ATOM 2554 N N . GLU B 1 144 ? -4.609 1.065 6.828 1 93.5 144 GLU B N 1
ATOM 2555 C CA . GLU B 1 144 ? -4.969 2.33 6.191 1 93.5 144 GLU B CA 1
ATOM 2556 C C . GLU B 1 144 ? -6.348 2.801 6.633 1 93.5 144 GLU B C 1
ATOM 2558 O O . GLU B 1 144 ? -6.574 3.998 6.809 1 93.5 144 GLU B O 1
ATOM 2563 N N . THR B 1 145 ? -7.254 1.864 6.793 1 94.38 145 THR B N 1
ATOM 2564 C CA . THR B 1 145 ? -8.57 2.211 7.32 1 94.38 145 THR B CA 1
ATOM 2565 C C . THR B 1 145 ? -8.445 2.795 8.727 1 94.38 145 THR B C 1
ATOM 2567 O O . THR B 1 145 ? -9.062 3.818 9.031 1 94.38 145 THR B O 1
ATOM 2570 N N . GLN B 1 146 ? -7.617 2.203 9.523 1 91.5 146 GLN B N 1
ATOM 2571 C CA . GLN B 1 146 ? -7.406 2.701 10.875 1 91.5 146 GLN B CA 1
ATOM 2572 C C . GLN B 1 146 ? -6.75 4.078 10.859 1 91.5 146 GLN B C 1
ATOM 2574 O O . GLN B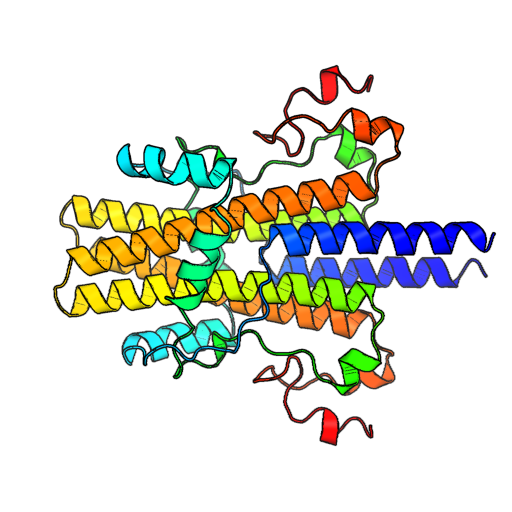 1 146 ? -7.07 4.934 11.695 1 91.5 146 GLN B O 1
ATOM 2579 N N . SER B 1 147 ? -5.855 4.25 9.953 1 89.5 147 SER B N 1
ATOM 2580 C CA . SER B 1 147 ? -5.195 5.543 9.82 1 89.5 147 SER B CA 1
ATOM 2581 C C . SER B 1 147 ? -6.191 6.641 9.461 1 89.5 147 SER B C 1
ATOM 2583 O O . SER B 1 147 ? -6.117 7.754 9.984 1 89.5 147 SER B O 1
ATOM 2585 N N . ARG B 1 148 ? -7.098 6.316 8.586 1 92.25 148 ARG B N 1
ATOM 2586 C CA . ARG B 1 148 ? -8.133 7.27 8.195 1 92.25 148 ARG B CA 1
ATOM 2587 C C . ARG B 1 148 ? -9.039 7.602 9.383 1 92.25 148 ARG B C 1
ATOM 2589 O O . ARG B 1 148 ? -9.367 8.766 9.602 1 92.25 148 ARG B O 1
ATOM 2596 N N . ARG B 1 149 ? -9.375 6.617 10.117 1 91.38 149 ARG B N 1
ATOM 2597 C CA . ARG B 1 149 ? -10.195 6.832 11.297 1 91.38 149 ARG B CA 1
ATOM 2598 C C . ARG B 1 149 ? -9.484 7.727 12.305 1 91.38 149 ARG B C 1
ATOM 2600 O O . ARG B 1 149 ? -10.102 8.633 12.875 1 91.38 149 ARG B O 1
ATOM 2607 N N . ALA B 1 150 ? -8.211 7.512 12.469 1 86.25 150 ALA B N 1
ATOM 2608 C CA . ALA B 1 150 ? -7.422 8.32 13.398 1 86.25 150 ALA B CA 1
ATOM 2609 C C . ALA B 1 150 ? -7.324 9.766 12.914 1 86.25 150 ALA B C 1
ATOM 2611 O O . ALA B 1 150 ? -7.426 10.703 13.711 1 86.25 150 ALA B O 1
ATOM 2612 N N . LEU B 1 151 ? -7.113 9.914 11.68 1 85.25 151 LEU B N 1
ATOM 2613 C CA . LEU B 1 151 ? -7.027 11.242 11.07 1 85.25 151 LEU B CA 1
ATOM 2614 C C . LEU B 1 151 ? -8.281 12.055 11.359 1 85.25 151 LEU B C 1
ATOM 2616 O O . LEU B 1 151 ? -8.195 13.211 11.773 1 85.25 151 LEU B O 1
ATOM 2620 N N . ILE B 1 152 ? -9.445 11.383 11.25 1 87.94 152 ILE B N 1
ATOM 2621 C CA . ILE B 1 152 ? -10.734 12.055 11.422 1 87.94 152 ILE B CA 1
ATOM 2622 C C . ILE B 1 152 ? -11.016 12.258 12.906 1 87.94 152 ILE B C 1
ATOM 2624 O O . ILE B 1 152 ? -11.43 13.336 13.328 1 87.94 152 ILE B O 1
ATOM 2628 N N . ALA B 1 153 ? -10.781 11.289 13.688 1 84.19 153 ALA B N 1
ATOM 2629 C CA . ALA B 1 153 ? -11.07 11.328 15.117 1 84.19 153 ALA B CA 1
ATOM 2630 C C . ALA B 1 153 ? -10.266 12.422 15.812 1 84.19 153 ALA B C 1
ATOM 2632 O O . ALA B 1 153 ? -10.727 13.016 16.797 1 84.19 153 ALA B O 1
ATOM 2633 N N . ASN B 1 154 ? -9.125 12.703 15.328 1 77.81 154 ASN B N 1
ATOM 2634 C CA . ASN B 1 154 ? -8.227 13.664 15.961 1 77.81 154 ASN B CA 1
ATOM 2635 C C . ASN B 1 154 ? -8.695 15.102 15.727 1 77.81 154 ASN B C 1
ATOM 2637 O O . ASN B 1 154 ? -8.273 16.016 16.422 1 77.81 154 ASN B O 1
ATOM 2641 N N . ILE B 1 155 ? -9.523 15.281 14.812 1 75.44 155 ILE B N 1
ATOM 2642 C CA . ILE B 1 155 ? -9.875 16.656 14.453 1 75.44 155 ILE B CA 1
ATOM 2643 C C . ILE B 1 155 ? -11.289 16.969 14.922 1 75.44 155 ILE B C 1
ATOM 2645 O O . ILE B 1 155 ? -11.656 18.125 15.07 1 75.44 155 ILE B O 1
ATOM 2649 N N . ILE B 1 156 ? -12.016 15.992 15.117 1 74.38 156 ILE B N 1
ATOM 2650 C CA . ILE B 1 156 ? -13.406 16.234 15.477 1 74.38 156 ILE B CA 1
ATOM 2651 C C . ILE B 1 156 ? -13.516 16.516 16.969 1 74.38 156 ILE B C 1
ATOM 2653 O O . ILE B 1 156 ? -12.656 16.109 17.75 1 74.38 156 ILE B O 1
ATOM 2657 N N . ASN B 1 157 ? -14.492 17.438 17.266 1 67.62 157 ASN B N 1
ATOM 2658 C CA . ASN B 1 157 ? -14.727 17.859 18.641 1 67.62 157 ASN B CA 1
ATOM 2659 C C . ASN B 1 157 ? -15.008 16.656 19.547 1 67.62 157 ASN B C 1
ATOM 2661 O O . ASN B 1 157 ? -15.383 15.578 19.062 1 67.62 157 ASN B O 1
ATOM 2665 N N . LYS B 1 158 ? -14.625 16.766 20.75 1 64.81 158 LYS B N 1
ATOM 2666 C CA . LYS B 1 158 ? -14.695 15.734 21.781 1 64.81 158 LYS B CA 1
ATOM 2667 C C . LYS B 1 158 ? -16.078 15.102 21.828 1 64.81 158 LYS B C 1
ATOM 2669 O O . LYS B 1 158 ? -16.203 13.883 22 1 64.81 158 LYS B O 1
ATOM 2674 N N . GLU B 1 159 ? -17.031 15.875 21.578 1 62.03 159 GLU B N 1
ATOM 2675 C CA . GLU B 1 159 ? -18.406 15.367 21.672 1 62.03 159 GLU B CA 1
ATOM 2676 C C . GLU B 1 159 ? -18.688 14.367 20.562 1 62.03 159 GLU B C 1
ATOM 2678 O O . GLU B 1 159 ? -19.344 13.344 20.781 1 62.03 159 GLU B O 1
ATOM 2683 N N . LEU B 1 160 ? -18.125 14.57 19.438 1 67.75 160 LEU B N 1
ATOM 2684 C CA . LEU B 1 160 ? -18.359 13.703 18.281 1 67.75 160 LEU B CA 1
ATOM 2685 C C . LEU B 1 160 ? -17.484 12.461 18.344 1 67.75 160 LEU B C 1
ATOM 2687 O O . LEU B 1 160 ? -17.844 11.406 17.828 1 67.75 160 LEU B O 1
ATOM 2691 N N . LYS B 1 161 ? -16.469 12.586 19.125 1 71.81 161 LYS B N 1
ATOM 2692 C CA . LYS B 1 161 ? -15.516 11.477 19.203 1 71.81 161 LYS B CA 1
ATOM 2693 C C . LYS B 1 161 ? -16.156 10.25 19.844 1 71.81 161 LYS B C 1
ATOM 2695 O O . LYS B 1 161 ? -15.898 9.117 19.422 1 71.81 161 LYS B O 1
ATOM 2700 N N . ASP B 1 162 ? -17.031 10.547 20.781 1 71.12 162 ASP B N 1
ATOM 2701 C CA . ASP B 1 162 ? -17.688 9.461 21.516 1 71.12 162 ASP B CA 1
ATOM 2702 C C . ASP B 1 162 ? -18.641 8.695 20.609 1 71.12 162 ASP B C 1
ATOM 2704 O O . ASP B 1 162 ? -18.938 7.527 20.859 1 71.12 162 ASP B O 1
ATOM 2708 N N . SER B 1 163 ? -19 9.383 19.562 1 70 163 SER B N 1
ATOM 2709 C CA . SER B 1 163 ? -19.953 8.766 18.656 1 70 163 SER B CA 1
ATOM 2710 C C . SER B 1 163 ? -19.266 7.965 17.562 1 70 163 SER B C 1
ATOM 2712 O O . SER B 1 163 ? -19.906 7.223 16.812 1 70 163 SER B O 1
ATOM 2714 N N . LEU B 1 164 ? -17.969 8.094 17.562 1 78.06 164 LEU B N 1
ATOM 2715 C CA . LEU B 1 164 ? -17.203 7.48 16.484 1 78.06 164 LEU B CA 1
ATOM 2716 C C . LEU B 1 164 ? -16.734 6.082 16.875 1 78.06 164 LEU B C 1
ATOM 2718 O O . LEU B 1 164 ? -15.586 5.707 16.594 1 78.06 164 LEU B O 1
ATOM 2722 N N . GLN B 1 165 ? -17.641 5.262 17.406 1 76.44 165 GLN B N 1
ATOM 2723 C CA . GLN B 1 165 ? -17.203 3.984 17.969 1 76.44 165 GLN B CA 1
ATOM 2724 C C . GLN B 1 165 ? -17.531 2.828 17.031 1 76.44 165 GLN B C 1
ATOM 2726 O O . GLN B 1 165 ? -17.047 1.71 17.219 1 76.44 165 GLN B O 1
ATOM 2731 N N . GLY B 1 166 ? -18.266 3.121 16.016 1 82.88 166 GLY B N 1
ATOM 2732 C CA . GLY B 1 166 ? -18.672 2.035 15.141 1 82.88 166 GLY B CA 1
ATOM 2733 C C . GLY B 1 166 ? -17.531 1.479 14.312 1 82.88 166 GLY B C 1
ATOM 2734 O O . GLY B 1 166 ? -16.625 2.217 13.922 1 82.88 166 GLY B O 1
ATOM 2735 N N . SER B 1 167 ? -17.578 0.157 14.148 1 88.38 167 SER B N 1
ATOM 2736 C CA . SER B 1 167 ? -16.609 -0.475 13.258 1 88.38 167 SER B CA 1
ATOM 2737 C C . SER B 1 167 ? -16.844 -0.063 11.805 1 88.38 167 SER B C 1
ATOM 2739 O O . SER B 1 167 ? -17.984 0.16 11.398 1 88.38 167 SER B O 1
ATOM 2741 N N . PRO B 1 168 ? -15.781 0.009 11.086 1 92.44 168 PRO B N 1
ATOM 2742 C CA . PRO B 1 168 ? -15.945 0.376 9.672 1 92.44 168 PRO B CA 1
ATOM 2743 C C . PRO B 1 168 ? -16.734 -0.661 8.883 1 92.44 168 PRO B C 1
ATOM 2745 O O . PRO B 1 168 ? -16.609 -1.862 9.133 1 92.44 168 PRO B O 1
ATOM 2748 N N . ASP B 1 169 ? -17.531 -0.254 8.008 1 91.69 169 ASP B N 1
ATOM 2749 C CA . ASP B 1 169 ? -18.219 -1.003 6.961 1 91.69 169 ASP B CA 1
ATOM 2750 C C . ASP B 1 169 ? -18.219 -0.229 5.645 1 91.69 169 ASP B C 1
ATOM 2752 O O . ASP B 1 169 ? -17.172 0.218 5.18 1 91.69 169 ASP B O 1
ATOM 2756 N N . ALA B 1 170 ? -19.328 0.078 5.148 1 91.75 170 ALA B N 1
ATOM 2757 C CA . ALA B 1 170 ? -19.344 0.904 3.941 1 91.75 170 ALA B CA 1
ATOM 2758 C C . ALA B 1 170 ? -18.844 2.318 4.242 1 91.75 170 ALA B C 1
ATOM 2760 O O . ALA B 1 170 ? -18.422 3.037 3.34 1 91.75 170 ALA B O 1
ATOM 2761 N N . PHE B 1 171 ? -18.953 2.625 5.551 1 94.06 171 PHE B N 1
ATOM 2762 C CA . PHE B 1 171 ? -18.5 3.936 6.008 1 94.06 171 PHE B CA 1
ATOM 2763 C C . PHE B 1 171 ? -17.406 3.797 7.062 1 94.06 171 PHE B C 1
ATOM 2765 O O . PHE B 1 171 ? -17.406 2.838 7.836 1 94.06 171 PHE B O 1
ATOM 2772 N N . LEU B 1 172 ? -16.547 4.758 7.16 1 94.94 172 LEU B N 1
ATOM 2773 C CA . LEU B 1 172 ? -15.383 4.746 8.023 1 94.94 172 LEU B CA 1
ATOM 2774 C C . LEU B 1 172 ? -15.781 4.508 9.477 1 94.94 172 LEU B C 1
ATOM 2776 O O . LEU B 1 172 ? -15.07 3.82 10.219 1 94.94 172 LEU B O 1
ATOM 2780 N N . PHE B 1 173 ? -16.922 5.074 9.852 1 92.75 173 PHE B N 1
ATOM 2781 C CA . PHE B 1 173 ? -17.344 4.945 11.242 1 92.75 173 PHE B CA 1
ATOM 2782 C C . PHE B 1 173 ? -18.672 4.203 11.336 1 92.75 173 PHE B C 1
ATOM 2784 O O . PHE B 1 173 ? -19.406 4.355 12.32 1 92.75 173 PHE B O 1
ATOM 2791 N N . GLY B 1 174 ? -18.953 3.471 10.289 1 91.5 174 GLY B N 1
ATOM 2792 C CA . GLY B 1 174 ? -20.141 2.623 10.289 1 91.5 174 GLY B CA 1
ATOM 2793 C C . GLY B 1 174 ? -21.406 3.357 9.883 1 91.5 174 GLY B C 1
ATOM 2794 O O . GLY B 1 174 ? -21.469 4.586 9.977 1 91.5 174 GLY B O 1
ATOM 2795 N N . GLU B 1 175 ? -22.359 2.625 9.398 1 85.62 175 GLU B N 1
ATOM 2796 C CA . GLU B 1 175 ? -23.641 3.154 8.945 1 85.62 175 GLU B CA 1
ATOM 2797 C C . GLU B 1 175 ? -24.453 3.711 10.109 1 85.62 175 GLU B C 1
ATOM 2799 O O . GLU B 1 175 ? -25.328 4.555 9.914 1 85.62 175 GLU B O 1
ATOM 2804 N N . GLY B 1 176 ? -24.156 3.412 11.344 1 76.62 176 GLY B N 1
ATOM 2805 C CA . GLY B 1 176 ? -24.953 3.791 12.5 1 76.62 176 GLY B CA 1
ATOM 2806 C C . GLY B 1 176 ? -24.609 5.164 13.039 1 76.62 176 GLY B C 1
ATOM 2807 O O . GLY B 1 176 ? -25.219 5.629 14.008 1 76.62 176 GLY B O 1
ATOM 2808 N N . LEU B 1 177 ? -23.641 5.855 12.492 1 76.44 177 LEU B N 1
ATOM 2809 C CA . LEU B 1 177 ? -23.234 7.164 13 1 76.44 177 LEU B CA 1
ATOM 2810 C C . LEU B 1 177 ? -24.375 8.164 12.898 1 76.44 177 LEU B C 1
ATOM 2812 O O . LEU B 1 177 ? -24.562 8.984 13.805 1 76.44 177 LEU B O 1
ATOM 2816 N N . THR B 1 178 ? -25.047 8.102 11.82 1 64.75 178 THR B N 1
ATOM 2817 C CA . THR B 1 178 ? -26.172 9.023 11.656 1 64.75 178 THR B CA 1
ATOM 2818 C C . THR B 1 178 ? -27.188 8.844 12.789 1 64.75 178 THR B C 1
ATOM 2820 O O . THR B 1 178 ? -27.766 9.812 13.273 1 64.75 178 THR B O 1
ATOM 2823 N N . GLU B 1 179 ? -27.422 7.672 13.164 1 61.44 179 GLU B N 1
ATOM 2824 C CA . GLU B 1 179 ? -28.453 7.395 14.156 1 61.44 179 GLU B CA 1
ATOM 2825 C C . GLU B 1 179 ? -28.047 7.906 15.539 1 61.44 179 GLU B C 1
ATOM 2827 O O . GLU B 1 179 ? -28.891 8.312 16.328 1 61.44 179 GLU B O 1
ATOM 2832 N N . ASN B 1 180 ? -26.719 7.934 15.766 1 54.41 180 ASN B N 1
ATOM 2833 C CA . ASN B 1 180 ? -26.266 8.258 17.109 1 54.41 180 ASN B CA 1
ATOM 2834 C C . ASN B 1 180 ? -25.969 9.75 17.266 1 54.41 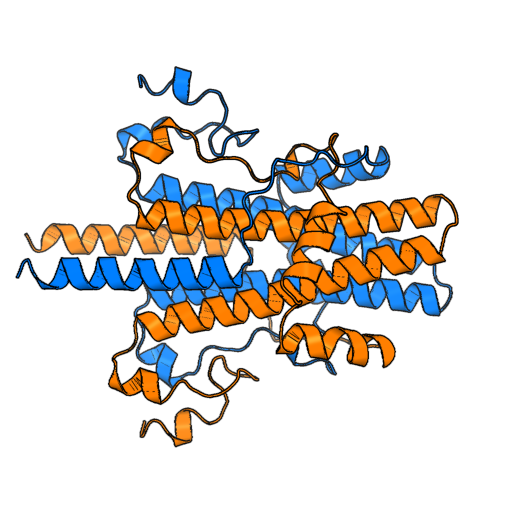180 ASN B C 1
ATOM 2836 O O . ASN B 1 180 ? -25.828 10.25 18.375 1 54.41 180 ASN B O 1
ATOM 2840 N N . SER B 1 181 ? -25.484 10.289 16.25 1 55.44 181 SER B N 1
ATOM 2841 C CA . SER B 1 181 ? -24.875 11.602 16.453 1 55.44 181 SER B CA 1
ATOM 2842 C C . SER B 1 181 ? -25.922 12.711 16.453 1 55.44 181 SER B C 1
ATOM 2844 O O . SER B 1 181 ? -25.625 13.859 16.75 1 55.44 181 SER B O 1
ATOM 2846 N N . GLY B 1 182 ? -27.016 12.336 16.75 1 50.59 182 GLY B N 1
ATOM 2847 C CA . GLY B 1 182 ? -27.984 13.422 16.797 1 50.59 182 GLY B CA 1
ATOM 2848 C C . GLY B 1 182 ? -27.859 14.391 15.625 1 50.59 182 GLY B C 1
ATOM 2849 O O . GLY B 1 182 ? -28.281 15.539 15.719 1 50.59 182 GLY B O 1
ATOM 2850 N N . PHE B 1 183 ? -27.125 14.016 14.672 1 44.09 183 PHE B N 1
ATOM 2851 C CA . PHE B 1 183 ? -27.141 14.93 13.539 1 44.09 183 PHE B CA 1
ATOM 2852 C C . PHE B 1 183 ? -28.453 14.828 12.773 1 44.09 183 PHE B C 1
ATOM 2854 O O . PHE B 1 183 ? -29.078 13.766 12.734 1 44.09 183 PHE B O 1
#

pLDDT: mean 81.54, std 18.98, range [30.34, 98.69]

Sequence (366 aa):
MEVNRQQQETGHLETDTDIISAMGAVEEEPVNGPSAHNEIVQRWTPILNKSLKKEDKAMLLKEYAPFHNIPAMVPPKLNPELSAAVSEPVKKRDIIIEYRQKNVAAALAAVGRGLESFMFYNKVEGIKRFNDAAKILCDLLHSETQSRRALIANIINKELKDSLQGSPDAFLFGEGLTENSGFMEVNRQQQETGHLETDTDIISAMGAVEEEPVNGPSAHNEIVQRWTPILNKSLKKEDKAMLLKEYAPFHNIPAMVPPKLNPELSAAVSEPVKKRDIIIEYRQKNVAAALAAVGRGLESFMFYNKVEGIKRFNDAAKILCDLLHSETQSRRALIANIINKELKDSLQGSPDAFLFGEGLTENSGF